Protein AF-A0A522RWM7-F1 (afdb_monomer)

Radius of gyration: 31.16 Å; Cα contacts (8 Å, |Δi|>4): 277; chains: 1; bounding box: 73×44×91 Å

Nearest PDB structures (foldseek):
  3pve-assembly1_A  TM=2.299E-01  e=6.867E-01  Mus musculus
  1pz8-assembly3_C  TM=2.366E-01  e=6.122E-01  Gallus gallus
  1pz9-assembly1_A  TM=2.728E-01  e=2.573E+00  Gallus gallus
  1pz9-assembly2_B  TM=2.497E-01  e=2.045E+00  Gallus gallus
  1pz8-assembly1_A  TM=2.444E-01  e=3.430E+00  Gallus gallus

Structure (mmCIF, N/CA/C/O backbone):
data_AF-A0A522RWM7-F1
#
_entry.id   AF-A0A522RWM7-F1
#
loop_
_atom_site.group_PDB
_atom_site.id
_atom_site.type_symbol
_atom_site.label_atom_id
_atom_site.label_alt_id
_atom_site.label_comp_id
_atom_site.label_asym_id
_atom_site.label_entity_id
_atom_site.label_seq_id
_atom_site.pdbx_PDB_ins_code
_atom_site.Cartn_x
_atom_site.Cartn_y
_atom_site.Cartn_z
_atom_site.occupancy
_atom_site.B_iso_or_equiv
_atom_site.auth_seq_id
_atom_site.auth_comp_id
_atom_site.auth_asym_id
_atom_site.auth_atom_id
_atom_site.pdbx_PDB_model_num
ATOM 1 N N . MET A 1 1 ? 28.323 9.054 -64.329 1.00 48.78 1 MET A N 1
ATOM 2 C CA . MET A 1 1 ? 27.194 8.788 -63.415 1.00 48.78 1 MET A CA 1
ATOM 3 C C . MET A 1 1 ? 27.716 8.956 -62.001 1.00 48.78 1 MET A C 1
ATOM 5 O O . MET A 1 1 ? 28.425 8.095 -61.506 1.00 48.78 1 MET A O 1
ATOM 9 N N . THR A 1 2 ? 27.509 10.134 -61.427 1.00 49.62 2 THR A N 1
ATOM 10 C CA . THR A 1 2 ? 27.986 10.527 -60.099 1.00 49.62 2 THR A CA 1
ATOM 11 C C . THR A 1 2 ? 27.001 10.018 -59.053 1.00 49.62 2 THR A C 1
ATOM 13 O O . THR A 1 2 ? 25.863 10.472 -58.992 1.00 49.62 2 THR A O 1
ATOM 16 N N . SER A 1 3 ? 27.438 9.035 -58.268 1.00 55.81 3 SER A N 1
ATOM 17 C CA . SER A 1 3 ? 26.722 8.548 -57.092 1.00 55.81 3 SER A CA 1
ATOM 18 C C . SER A 1 3 ? 26.627 9.684 -56.069 1.00 55.81 3 SER A C 1
ATOM 20 O O . SER A 1 3 ? 27.631 10.058 -55.462 1.00 55.81 3 SER A O 1
ATOM 22 N N . LEU A 1 4 ? 25.438 10.276 -55.910 1.00 54.09 4 LEU A N 1
ATOM 23 C CA . LEU A 1 4 ? 25.113 11.086 -54.738 1.00 54.09 4 LEU A CA 1
ATOM 24 C C . LEU A 1 4 ? 24.949 10.125 -53.556 1.00 54.09 4 LEU A C 1
ATOM 26 O O . LEU A 1 4 ? 23.844 9.691 -53.238 1.00 54.09 4 LEU A O 1
ATOM 30 N N . ALA A 1 5 ? 26.059 9.775 -52.912 1.00 5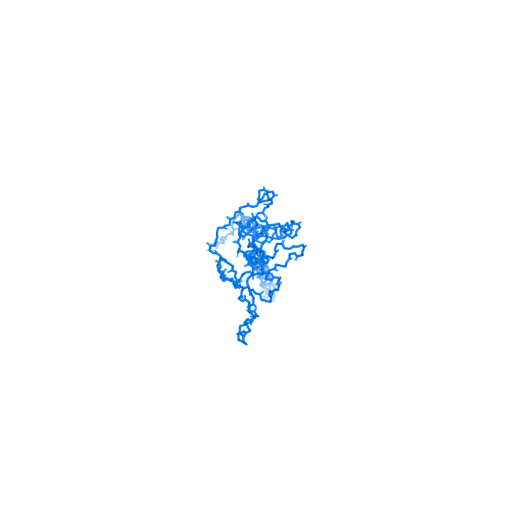5.06 5 ALA A N 1
ATOM 31 C CA . ALA A 1 5 ? 26.011 9.193 -51.584 1.00 55.06 5 ALA A CA 1
ATOM 32 C C . ALA A 1 5 ? 25.461 10.268 -50.634 1.00 55.06 5 ALA A C 1
ATOM 34 O O . ALA A 1 5 ? 26.144 11.236 -50.301 1.00 55.06 5 ALA A O 1
ATOM 35 N N . THR A 1 6 ? 24.190 10.142 -50.254 1.00 58.97 6 THR A N 1
ATOM 36 C CA . THR A 1 6 ? 23.554 10.938 -49.202 1.00 58.97 6 THR A CA 1
ATOM 37 C C . THR A 1 6 ? 24.298 10.703 -47.893 1.00 58.97 6 THR A C 1
ATOM 39 O O . THR A 1 6 ? 24.064 9.710 -47.208 1.00 58.97 6 THR A O 1
ATOM 42 N N . GLN A 1 7 ? 25.226 11.602 -47.572 1.00 61.47 7 GLN A N 1
ATOM 43 C CA . GLN A 1 7 ? 25.943 11.608 -46.305 1.00 61.47 7 GLN A CA 1
ATOM 44 C C . GLN A 1 7 ? 24.920 11.843 -45.178 1.00 61.47 7 GLN A C 1
ATOM 46 O O . GLN A 1 7 ? 24.224 12.863 -45.204 1.00 61.47 7 GLN A O 1
ATOM 51 N N . PRO A 1 8 ? 24.754 10.902 -44.232 1.00 61.94 8 PRO A N 1
ATOM 52 C CA . PRO A 1 8 ? 23.788 11.051 -43.154 1.00 61.94 8 PRO A CA 1
ATOM 53 C C . PRO A 1 8 ? 24.146 12.277 -42.307 1.00 61.94 8 PRO A C 1
ATOM 55 O O . PRO A 1 8 ? 25.294 12.468 -41.917 1.00 61.94 8 PRO A O 1
ATOM 58 N N . ASP A 1 9 ? 23.156 13.130 -42.056 1.00 77.12 9 ASP A N 1
ATOM 59 C CA . ASP A 1 9 ? 23.341 14.400 -41.358 1.00 77.12 9 ASP A CA 1
ATOM 60 C C . ASP A 1 9 ? 23.708 14.155 -39.879 1.00 77.12 9 ASP A C 1
ATOM 62 O O . ASP A 1 9 ? 22.863 13.798 -39.051 1.00 77.12 9 ASP A O 1
ATOM 66 N N . ASP A 1 10 ? 24.980 14.375 -39.529 1.00 78.81 10 ASP A N 1
ATOM 67 C CA . ASP A 1 10 ? 25.544 14.271 -38.170 1.00 78.81 10 ASP A CA 1
ATOM 68 C C . ASP A 1 10 ? 24.776 15.091 -37.121 1.00 78.81 10 ASP A C 1
ATOM 70 O O . ASP A 1 10 ? 24.918 14.910 -35.901 1.00 78.81 10 ASP A O 1
ATOM 74 N N . ARG A 1 11 ? 23.968 16.056 -37.567 1.00 82.94 11 ARG A N 1
ATOM 75 C CA . ARG A 1 11 ? 23.069 16.810 -36.701 1.00 82.94 11 ARG A CA 1
ATOM 76 C C . ARG A 1 11 ? 21.961 15.918 -36.148 1.00 82.94 11 ARG A C 1
ATOM 78 O O . ARG A 1 11 ? 21.735 15.948 -34.939 1.00 82.94 11 ARG A O 1
ATOM 85 N N . ILE A 1 12 ? 21.328 15.101 -36.989 1.00 81.44 12 ILE A N 1
ATOM 86 C CA . ILE A 1 12 ? 20.215 14.216 -36.611 1.00 81.44 12 ILE A CA 1
ATOM 87 C C . ILE A 1 12 ? 20.696 13.202 -35.572 1.00 81.44 12 ILE A C 1
ATOM 89 O O . ILE A 1 12 ? 20.090 13.069 -34.511 1.00 81.44 12 ILE A O 1
ATOM 93 N N . TRP A 1 13 ? 21.851 12.576 -35.804 1.00 77.81 13 TRP A N 1
ATOM 94 C CA . TRP A 1 13 ? 22.415 11.584 -34.885 1.00 77.81 13 TRP A CA 1
ATOM 95 C C . TRP A 1 13 ? 22.696 12.143 -33.480 1.00 77.81 13 TRP A C 1
ATOM 97 O O . TRP A 1 13 ? 22.378 11.511 -32.467 1.00 77.81 13 TRP A O 1
ATOM 107 N N . ARG A 1 14 ? 23.235 13.368 -33.389 1.00 85.69 14 ARG A N 1
ATOM 108 C CA . ARG A 1 14 ? 23.498 14.030 -32.098 1.00 85.69 14 ARG A CA 1
ATOM 109 C C . ARG A 1 14 ? 22.218 14.339 -31.322 1.00 85.69 14 ARG A C 1
ATOM 111 O O . ARG A 1 14 ? 22.210 14.184 -30.099 1.00 85.69 14 ARG A O 1
ATOM 118 N N . TRP A 1 15 ? 21.153 14.759 -32.002 1.00 83.12 15 TRP A N 1
ATOM 119 C CA . TRP A 1 15 ? 19.855 15.016 -31.370 1.00 83.12 15 TRP A CA 1
ATOM 120 C C . TRP A 1 15 ? 19.207 13.734 -30.859 1.00 83.12 15 TRP A C 1
ATOM 122 O O . TRP A 1 15 ? 18.806 13.683 -29.696 1.00 83.12 15 TRP A O 1
ATOM 132 N N . THR A 1 16 ? 19.186 12.682 -31.679 1.00 81.94 16 THR A N 1
ATOM 133 C CA . THR A 1 16 ? 18.625 11.381 -31.297 1.00 81.94 16 THR A CA 1
ATOM 134 C C . THR A 1 16 ? 19.336 10.808 -30.075 1.00 81.94 16 THR A C 1
ATOM 136 O O . THR A 1 16 ? 18.681 10.362 -29.135 1.00 81.94 16 THR A O 1
ATOM 139 N N . ARG A 1 17 ? 20.673 10.906 -30.018 1.00 83.69 17 ARG A N 1
ATOM 140 C CA . ARG A 1 17 ? 21.451 10.452 -28.857 1.00 83.69 17 ARG A CA 1
ATOM 141 C C . ARG A 1 17 ? 21.081 11.206 -27.579 1.00 83.69 17 ARG A C 1
ATOM 143 O O . ARG A 1 17 ? 20.872 10.579 -26.549 1.00 83.69 17 ARG A O 1
ATOM 150 N N . ARG A 1 18 ? 20.971 12.538 -27.643 1.00 88.12 18 ARG A N 1
ATOM 151 C CA . ARG A 1 18 ? 20.600 13.369 -26.482 1.00 88.12 18 ARG A CA 1
ATOM 152 C C . ARG A 1 18 ? 19.189 13.061 -25.986 1.00 88.12 18 ARG A C 1
ATOM 154 O O . ARG A 1 18 ? 18.997 12.944 -24.780 1.00 88.12 18 ARG A O 1
ATOM 161 N N . LEU A 1 19 ? 18.231 12.908 -26.901 1.00 88.12 19 LEU A N 1
ATOM 162 C CA . LEU A 1 19 ? 16.851 12.553 -26.565 1.00 88.12 19 LEU A CA 1
ATOM 163 C C . LEU A 1 19 ? 16.774 11.177 -25.905 1.00 88.12 19 LEU A C 1
ATOM 165 O O . LEU A 1 19 ? 16.160 11.052 -24.851 1.00 88.12 19 LEU A O 1
ATOM 169 N N . LEU A 1 20 ? 17.448 10.171 -26.469 1.00 83.75 20 LEU A N 1
ATOM 170 C CA . LEU A 1 20 ? 17.502 8.831 -25.881 1.00 83.75 20 LEU A CA 1
ATOM 171 C C . LEU A 1 20 ? 18.118 8.854 -24.482 1.00 83.75 20 LEU A C 1
ATOM 173 O O . LEU A 1 20 ? 17.531 8.301 -23.561 1.00 83.75 20 LEU A O 1
ATOM 177 N N . THR A 1 21 ? 19.247 9.542 -24.282 1.00 86.31 21 THR A N 1
ATOM 178 C CA . THR A 1 21 ? 19.844 9.671 -22.945 1.00 86.31 21 THR A CA 1
ATOM 179 C C . THR A 1 21 ? 18.892 10.356 -21.965 1.00 86.31 21 THR A C 1
ATOM 181 O O . THR A 1 21 ? 18.732 9.874 -20.848 1.00 86.31 21 THR A O 1
ATOM 184 N N . ALA A 1 22 ? 18.236 11.447 -22.370 1.00 89.75 22 ALA A N 1
ATOM 185 C CA . ALA A 1 22 ? 17.290 12.156 -21.512 1.00 89.75 22 ALA A CA 1
ATOM 186 C C . ALA A 1 22 ? 16.094 11.273 -21.122 1.00 89.75 22 ALA A C 1
ATOM 188 O O . ALA A 1 22 ? 15.718 11.240 -19.952 1.00 89.75 22 ALA A O 1
ATOM 189 N N . LEU A 1 23 ? 15.538 10.514 -22.072 1.00 87.25 23 LEU A N 1
ATOM 190 C CA . LEU A 1 23 ? 14.446 9.573 -21.820 1.00 87.25 23 LEU A CA 1
ATOM 191 C C . LEU A 1 23 ? 14.878 8.425 -20.905 1.00 87.25 23 LEU A C 1
ATOM 193 O O . LEU A 1 23 ? 14.144 8.089 -19.981 1.00 87.25 23 LEU A O 1
ATOM 197 N N . SER A 1 24 ? 16.075 7.869 -21.101 1.00 85.38 24 SER A N 1
ATOM 198 C CA . SER A 1 24 ? 16.614 6.827 -20.223 1.00 85.38 24 SER A CA 1
ATOM 199 C C . SER A 1 24 ? 16.820 7.337 -18.798 1.00 85.38 24 SER A C 1
ATOM 201 O O . SER A 1 24 ? 16.437 6.665 -17.845 1.00 85.38 24 SER A O 1
ATOM 203 N N . VAL A 1 25 ? 17.376 8.542 -18.631 1.00 90.19 25 VAL A N 1
ATOM 204 C CA . VAL A 1 25 ? 17.531 9.168 -17.308 1.00 90.19 25 VAL A CA 1
ATOM 205 C C . VAL A 1 25 ? 16.167 9.392 -16.661 1.00 90.19 25 VAL A C 1
ATOM 207 O O . VAL A 1 25 ? 15.985 9.059 -15.493 1.00 90.19 25 VAL A O 1
ATOM 210 N N . LEU A 1 26 ? 15.188 9.893 -17.417 1.00 91.25 26 LEU A N 1
ATOM 211 C CA . LEU A 1 26 ? 13.830 10.088 -16.919 1.00 91.25 26 LEU A CA 1
ATOM 212 C C . LEU A 1 26 ? 13.180 8.761 -16.499 1.00 91.25 26 LEU A C 1
ATOM 214 O O . LEU A 1 26 ? 12.566 8.698 -15.437 1.00 91.25 26 LEU A O 1
ATOM 218 N N . ALA A 1 27 ? 13.353 7.698 -17.287 1.00 88.12 27 ALA A N 1
ATOM 219 C CA . ALA A 1 27 ? 12.850 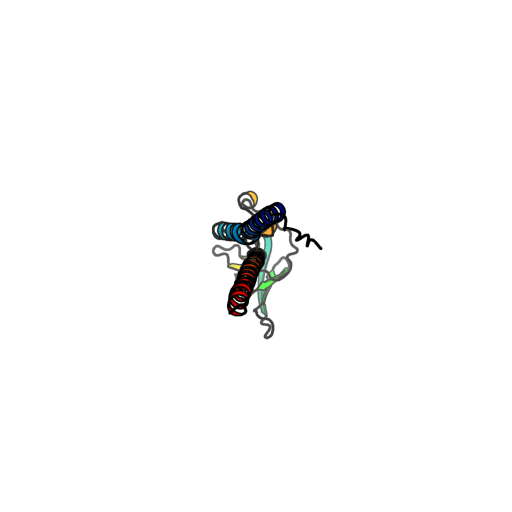6.364 -16.974 1.00 88.12 27 ALA A CA 1
ATOM 220 C C . ALA A 1 27 ? 13.481 5.799 -15.693 1.00 88.12 27 ALA A C 1
ATOM 222 O O . ALA A 1 27 ? 12.772 5.241 -14.862 1.00 88.12 27 ALA A O 1
ATOM 223 N N . VAL A 1 28 ? 14.786 5.998 -15.485 1.00 91.19 28 VAL A N 1
ATOM 224 C CA . VAL A 1 28 ? 15.460 5.607 -14.236 1.00 91.19 28 VAL A CA 1
ATOM 225 C C . VAL A 1 28 ? 14.930 6.419 -13.052 1.00 91.19 28 VAL A C 1
ATOM 227 O O . VAL A 1 28 ? 14.624 5.856 -12.002 1.00 91.19 28 VAL A O 1
ATOM 230 N N . LEU A 1 29 ? 14.784 7.736 -13.205 1.00 93.94 29 LEU A N 1
ATOM 231 C CA . LEU A 1 29 ? 14.321 8.599 -12.119 1.00 93.94 29 LEU A CA 1
ATOM 232 C C . LEU A 1 29 ? 12.879 8.286 -11.711 1.00 93.94 29 LEU A C 1
ATOM 234 O O . LEU A 1 29 ? 12.609 8.102 -10.527 1.00 93.94 29 LEU A O 1
ATOM 238 N N . LEU A 1 30 ? 11.963 8.200 -12.675 1.00 92.38 30 LEU A N 1
ATOM 239 C CA . LEU A 1 30 ? 10.541 7.991 -12.404 1.00 92.38 30 LEU A CA 1
ATOM 240 C C . LEU A 1 30 ? 10.188 6.522 -12.155 1.00 92.38 30 LEU A C 1
ATOM 242 O O . LEU A 1 30 ? 9.302 6.241 -11.355 1.00 92.38 30 LEU A O 1
ATOM 246 N N . GLY A 1 31 ? 10.870 5.592 -12.824 1.00 90.06 31 GLY A N 1
ATOM 247 C CA . GLY A 1 31 ? 10.574 4.162 -12.756 1.00 90.06 31 GLY A CA 1
ATOM 248 C C . GLY A 1 31 ? 11.311 3.413 -11.647 1.00 90.06 31 GLY A C 1
ATOM 249 O O . GLY A 1 31 ? 10.827 2.380 -11.202 1.00 90.06 31 GLY A O 1
ATOM 250 N N . LEU A 1 32 ? 12.460 3.911 -11.181 1.00 92.00 32 LEU A N 1
ATOM 251 C CA . LEU A 1 32 ? 13.255 3.243 -10.142 1.00 92.00 32 LEU A CA 1
ATOM 252 C C . LEU A 1 32 ? 13.490 4.148 -8.936 1.00 92.00 32 LEU A C 1
ATOM 254 O O . LEU A 1 32 ? 13.091 3.806 -7.825 1.00 92.00 32 LEU A O 1
ATOM 258 N N . ALA A 1 33 ? 14.120 5.308 -9.139 1.00 93.44 33 ALA A N 1
ATOM 259 C CA . ALA A 1 33 ? 14.586 6.134 -8.027 1.00 93.44 33 ALA A CA 1
ATOM 260 C C . ALA A 1 33 ? 13.426 6.685 -7.182 1.00 93.44 33 ALA A C 1
ATOM 262 O O . ALA A 1 33 ? 13.464 6.595 -5.957 1.00 93.44 33 ALA A O 1
ATOM 263 N N . ALA A 1 34 ? 12.380 7.211 -7.824 1.00 94.00 34 ALA A N 1
ATOM 264 C CA . ALA A 1 34 ? 11.202 7.741 -7.146 1.00 94.00 34 ALA A CA 1
ATOM 265 C C . ALA A 1 34 ? 10.432 6.671 -6.341 1.00 94.00 34 ALA A C 1
ATOM 267 O O . ALA A 1 34 ? 10.279 6.866 -5.133 1.00 94.00 34 ALA A O 1
ATOM 268 N N . PRO A 1 35 ? 9.982 5.533 -6.917 1.00 93.12 35 PRO A N 1
ATOM 269 C CA . PRO A 1 35 ? 9.274 4.516 -6.138 1.00 93.12 35 PRO A CA 1
ATOM 270 C C . PRO A 1 35 ? 10.151 3.913 -5.033 1.00 93.12 35 PRO A C 1
ATOM 272 O O . PRO A 1 35 ? 9.662 3.719 -3.921 1.00 93.12 35 PRO A O 1
ATOM 275 N N . ALA A 1 36 ? 11.454 3.712 -5.272 1.00 93.44 36 ALA A N 1
ATOM 276 C CA . ALA A 1 36 ? 12.382 3.254 -4.237 1.00 93.44 36 ALA A CA 1
ATOM 277 C C . ALA A 1 36 ? 12.508 4.260 -3.080 1.00 93.44 36 ALA A C 1
ATOM 279 O O . ALA A 1 36 ? 12.452 3.871 -1.913 1.00 93.44 36 ALA A O 1
ATOM 280 N N . ALA A 1 37 ? 12.621 5.559 -3.376 1.00 95.88 37 ALA A N 1
ATOM 281 C CA . ALA A 1 37 ? 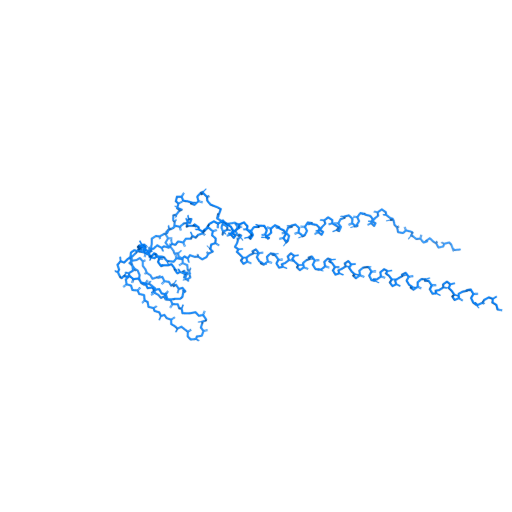12.661 6.600 -2.352 1.00 95.88 37 ALA A CA 1
ATOM 282 C C . ALA A 1 37 ? 11.369 6.630 -1.519 1.00 95.88 37 ALA A C 1
ATOM 284 O O . ALA A 1 37 ? 11.433 6.743 -0.294 1.00 95.88 37 ALA A O 1
ATOM 285 N N . ILE A 1 38 ? 10.202 6.462 -2.155 1.00 94.69 38 ILE A N 1
ATOM 286 C CA . ILE A 1 38 ? 8.911 6.389 -1.454 1.00 94.69 38 ILE A CA 1
ATOM 287 C C . ILE A 1 38 ? 8.830 5.127 -0.587 1.00 94.69 38 ILE A C 1
ATOM 289 O O . ILE A 1 38 ? 8.376 5.213 0.553 1.00 94.69 38 ILE A O 1
ATOM 293 N N . LEU A 1 39 ? 9.309 3.972 -1.065 1.00 94.31 39 LEU A N 1
ATOM 294 C CA . LEU A 1 39 ? 9.379 2.737 -0.274 1.00 94.31 39 LEU A CA 1
ATOM 295 C C . LEU A 1 39 ? 10.263 2.904 0.966 1.00 94.31 39 LEU A C 1
ATOM 297 O O . LEU A 1 39 ? 9.844 2.544 2.066 1.00 94.31 39 LEU A O 1
ATOM 301 N N . ILE A 1 40 ? 11.447 3.505 0.815 1.00 95.19 40 ILE A N 1
ATOM 302 C CA . ILE A 1 40 ? 12.363 3.795 1.929 1.00 95.19 40 ILE A CA 1
ATOM 303 C C . ILE A 1 40 ? 11.713 4.768 2.916 1.00 95.19 40 ILE A C 1
ATOM 305 O O . ILE A 1 40 ? 11.741 4.548 4.130 1.00 95.19 40 ILE A O 1
ATOM 309 N N . TRP A 1 41 ? 11.090 5.836 2.423 1.00 95.44 41 TRP A N 1
ATOM 310 C CA . TRP A 1 41 ? 10.397 6.799 3.273 1.00 95.44 41 TRP A CA 1
ATOM 311 C C . TRP A 1 41 ? 9.228 6.156 4.032 1.00 95.44 41 TRP A C 1
ATOM 313 O O . TRP A 1 41 ? 9.097 6.324 5.250 1.00 95.44 41 TRP A O 1
ATOM 323 N N . ARG A 1 42 ? 8.421 5.336 3.350 1.00 94.06 42 ARG A N 1
ATOM 324 C CA . ARG A 1 42 ? 7.333 4.555 3.948 1.00 94.06 42 ARG A CA 1
ATOM 325 C C . ARG A 1 42 ? 7.853 3.563 4.981 1.00 94.06 42 ARG A C 1
ATOM 327 O O . ARG A 1 42 ? 7.210 3.394 6.015 1.00 94.06 42 ARG A O 1
ATOM 334 N N . ALA A 1 43 ? 8.987 2.909 4.740 1.00 92.94 43 ALA A N 1
ATOM 335 C CA . ALA A 1 43 ? 9.592 1.983 5.694 1.00 92.94 43 ALA A CA 1
ATOM 336 C C . ALA A 1 43 ? 9.961 2.700 7.003 1.00 92.94 43 ALA A C 1
ATOM 338 O O . ALA A 1 43 ? 9.594 2.221 8.075 1.00 92.94 43 ALA A O 1
ATOM 339 N N . ASN A 1 44 ? 10.565 3.888 6.903 1.00 94.25 44 ASN A N 1
ATOM 340 C CA . ASN A 1 44 ? 11.029 4.676 8.051 1.00 94.25 44 ASN A CA 1
ATOM 341 C C . ASN A 1 44 ? 9.934 5.483 8.770 1.00 94.25 44 ASN A C 1
ATOM 343 O O . ASN A 1 44 ? 10.109 5.872 9.921 1.00 94.25 44 ASN A O 1
ATOM 347 N N . THR A 1 45 ? 8.797 5.748 8.126 1.00 93.19 45 THR A N 1
ATOM 348 C CA . THR A 1 45 ? 7.676 6.450 8.775 1.00 93.19 45 THR A CA 1
ATOM 349 C C . THR A 1 45 ? 7.056 5.550 9.855 1.00 93.19 45 THR A C 1
ATOM 351 O O . THR A 1 45 ? 6.900 4.362 9.606 1.00 93.19 45 THR A O 1
ATOM 354 N N . PRO A 1 46 ? 6.654 6.021 11.043 1.00 93.06 46 PRO A N 1
ATOM 355 C CA . PRO A 1 46 ? 5.954 5.169 12.007 1.00 93.06 46 PRO A CA 1
ATOM 356 C C . PRO A 1 46 ? 4.574 4.729 11.489 1.00 93.06 46 PRO A C 1
ATOM 358 O O . PRO A 1 46 ? 3.920 5.428 10.710 1.00 93.06 46 PRO A O 1
ATOM 361 N N . THR A 1 47 ? 4.123 3.548 11.914 1.00 92.75 47 THR A N 1
ATOM 362 C CA . THR A 1 47 ? 2.755 3.084 11.639 1.00 92.75 47 THR A CA 1
ATOM 363 C C . THR A 1 47 ? 1.810 3.729 12.643 1.00 92.75 47 THR A C 1
ATOM 365 O O . THR A 1 47 ? 1.959 3.515 13.841 1.00 92.75 47 THR A O 1
ATOM 368 N N . VAL A 1 48 ? 0.832 4.491 12.158 1.00 93.94 48 VAL A N 1
ATOM 369 C CA . VAL A 1 48 ? -0.102 5.258 12.994 1.00 93.94 48 VAL A CA 1
ATOM 370 C C . VAL A 1 48 ? -1.529 5.031 12.510 1.00 93.94 48 VAL A C 1
ATOM 372 O O . VAL A 1 48 ? -1.767 4.922 11.304 1.00 93.94 48 VAL A O 1
ATOM 375 N N . VAL A 1 49 ? -2.472 4.935 13.449 1.00 94.44 49 VAL A N 1
ATOM 376 C CA . VAL A 1 49 ? -3.910 4.860 13.162 1.00 94.44 49 VAL A CA 1
ATOM 377 C C . VAL A 1 49 ? -4.384 6.234 12.713 1.00 94.44 49 VAL A C 1
ATOM 379 O O . VAL A 1 49 ? -4.261 7.202 13.457 1.00 94.44 49 VAL A O 1
ATOM 382 N N . VAL A 1 50 ? -4.907 6.319 11.492 1.00 95.00 50 VAL A N 1
ATOM 383 C CA . VAL A 1 50 ? -5.372 7.573 10.875 1.00 95.00 50 VAL A CA 1
ATOM 384 C C . VAL A 1 50 ? -6.890 7.677 10.857 1.00 95.00 50 VAL A C 1
ATOM 386 O O . VAL A 1 50 ? -7.425 8.778 10.878 1.00 95.00 50 VAL A O 1
ATOM 389 N N . GLU A 1 51 ? -7.596 6.550 10.866 1.00 94.62 51 GLU A N 1
ATOM 390 C CA . GLU A 1 51 ? -9.051 6.513 10.986 1.00 94.62 51 GLU A CA 1
ATOM 391 C C . GLU A 1 51 ? -9.459 5.383 11.922 1.00 94.62 51 GLU A C 1
ATOM 393 O O . GLU A 1 51 ? -8.830 4.321 11.932 1.00 94.62 51 GLU A O 1
ATOM 398 N N . GLN A 1 52 ? -10.528 5.610 12.680 1.00 95.06 52 GLN A N 1
ATOM 399 C CA . GLN A 1 52 ? -11.080 4.638 13.610 1.00 95.06 52 GLN A CA 1
ATOM 400 C C . GLN A 1 52 ? -12.615 4.663 13.589 1.00 95.06 52 GLN A C 1
ATOM 402 O O . GLN A 1 52 ? -13.239 5.723 13.501 1.00 95.06 52 GLN A O 1
ATOM 407 N N . GLY A 1 53 ? -13.228 3.488 13.681 1.00 94.81 53 GLY A N 1
ATOM 408 C CA . GLY A 1 53 ? -14.663 3.277 13.846 1.00 94.81 53 GLY A CA 1
ATOM 409 C C . GLY A 1 53 ? -14.939 2.351 15.030 1.00 94.81 53 GLY A C 1
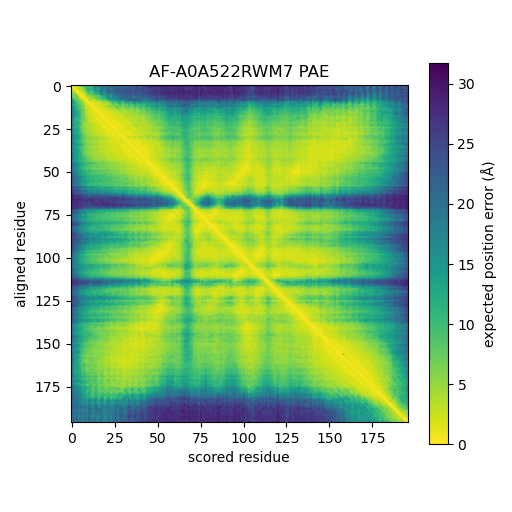ATOM 410 O O . GLY A 1 53 ? -14.088 1.549 15.410 1.00 94.81 53 GLY A O 1
ATOM 411 N N . SER A 1 54 ? -16.126 2.454 15.627 1.00 94.75 54 SER A N 1
ATOM 412 C CA . SER A 1 54 ? -16.558 1.529 16.683 1.00 94.75 54 SER A CA 1
ATOM 413 C C . SER A 1 54 ? -17.236 0.309 16.068 1.00 94.75 54 SER A C 1
ATOM 415 O O . SER A 1 54 ? -18.179 0.464 15.293 1.00 94.75 54 SER A O 1
ATOM 417 N N . ALA A 1 55 ? -16.782 -0.888 16.439 1.00 93.50 55 ALA A N 1
ATOM 418 C CA . ALA A 1 55 ? -17.390 -2.167 16.069 1.00 93.50 55 ALA A CA 1
ATOM 419 C C . ALA A 1 55 ? -18.331 -2.724 17.150 1.00 93.50 55 ALA A C 1
ATOM 421 O O . ALA A 1 55 ? -18.795 -3.860 17.036 1.00 93.50 55 ALA A O 1
ATOM 422 N N . GLY A 1 56 ? -18.637 -1.938 18.184 1.00 93.88 56 GLY A N 1
ATOM 423 C CA . GLY A 1 56 ? -19.421 -2.390 19.329 1.00 93.88 56 GLY A CA 1
ATOM 424 C C . GLY A 1 56 ? -18.583 -3.234 20.286 1.00 93.88 56 GLY A C 1
ATOM 425 O O . GLY A 1 56 ? -17.398 -2.983 20.473 1.00 93.88 56 GLY A O 1
ATOM 426 N N . THR A 1 57 ? -19.205 -4.223 20.913 1.00 94.75 57 THR A N 1
ATOM 427 C CA . THR A 1 57 ? -18.583 -5.110 21.906 1.00 94.75 57 THR A CA 1
ATOM 428 C C . THR A 1 57 ? -18.534 -6.535 21.387 1.00 94.75 57 THR A C 1
ATOM 430 O O . THR A 1 57 ? -19.482 -6.980 20.740 1.00 94.75 57 THR A O 1
ATOM 433 N N . LEU A 1 58 ? -17.466 -7.262 21.702 1.00 94.12 58 LEU A N 1
ATOM 434 C CA . LEU A 1 58 ? -17.312 -8.670 21.361 1.00 94.12 58 LEU A CA 1
ATOM 435 C C . LEU A 1 58 ? -18.381 -9.513 22.066 1.00 94.12 58 LEU A C 1
ATOM 437 O O . LEU A 1 58 ? -18.470 -9.505 23.290 1.00 94.12 58 LEU A O 1
ATOM 441 N N . LEU A 1 59 ? -19.175 -10.256 21.297 1.00 94.12 59 LEU A N 1
ATOM 442 C CA . LEU A 1 59 ? -20.146 -11.228 21.812 1.00 94.12 59 LEU A CA 1
ATOM 443 C C . LEU A 1 59 ? -19.662 -12.670 21.617 1.00 94.12 59 LEU A C 1
ATOM 445 O O . LEU A 1 59 ? -19.993 -13.540 22.415 1.00 94.12 59 LEU A O 1
ATOM 449 N N . GLY A 1 60 ? -18.854 -12.916 20.585 1.00 92.00 60 GLY A N 1
ATOM 450 C CA . GLY A 1 60 ? -18.240 -14.213 20.322 1.00 92.00 60 GLY A CA 1
ATOM 451 C C . GLY A 1 60 ? -17.376 -14.193 19.065 1.00 92.00 60 GLY A C 1
ATOM 452 O O . GLY A 1 60 ? -17.442 -13.254 18.273 1.00 92.00 60 GLY A O 1
ATOM 453 N N . ALA A 1 61 ? -16.566 -15.228 18.876 1.00 90.00 61 ALA A N 1
ATOM 454 C CA . ALA A 1 61 ? -15.756 -15.420 17.680 1.00 90.00 61 ALA A CA 1
ATOM 455 C C . ALA A 1 61 ? -15.775 -16.902 17.294 1.00 90.00 61 ALA A C 1
ATOM 457 O O . ALA A 1 61 ? -15.541 -17.754 18.149 1.00 90.00 61 ALA A O 1
ATOM 458 N N . ASP A 1 62 ? -16.067 -17.197 16.029 1.00 89.56 62 ASP A N 1
ATOM 459 C CA . ASP A 1 62 ? -16.149 -18.564 15.515 1.00 89.56 62 ASP A CA 1
ATOM 460 C C . ASP A 1 62 ? -15.226 -18.759 14.308 1.00 89.56 62 ASP A C 1
ATOM 462 O O . ASP A 1 62 ? -15.352 -18.087 13.274 1.00 89.56 62 ASP A O 1
ATOM 466 N N . VAL A 1 63 ? -14.269 -19.673 14.456 1.00 86.44 63 VAL A N 1
ATOM 467 C CA . VAL A 1 63 ? -13.227 -19.933 13.462 1.00 86.44 63 VAL A CA 1
ATOM 468 C C . VAL A 1 63 ? -13.774 -20.884 12.410 1.00 86.44 63 VAL A C 1
ATOM 470 O O . VAL A 1 63 ? -14.028 -22.056 12.668 1.00 86.44 63 VAL A O 1
ATOM 473 N N . HIS A 1 64 ? -13.886 -20.389 11.186 1.00 78.31 64 HIS A N 1
ATOM 474 C CA . HIS A 1 64 ? -14.267 -21.177 10.030 1.00 78.31 64 HIS A CA 1
ATOM 475 C C . HIS A 1 64 ? -13.019 -21.559 9.233 1.00 78.31 64 HIS A C 1
ATOM 477 O O . HIS A 1 64 ? -12.426 -20.764 8.498 1.00 78.31 64 HIS A O 1
ATOM 483 N N . THR A 1 65 ? -12.628 -22.821 9.349 1.00 68.44 65 THR A N 1
ATOM 484 C CA . THR A 1 65 ? -11.619 -23.453 8.500 1.00 68.44 65 THR A CA 1
ATOM 485 C C . THR A 1 65 ? -12.268 -23.909 7.196 1.00 68.44 65 THR A C 1
ATOM 487 O O . THR A 1 65 ? -12.998 -24.898 7.158 1.00 68.44 65 THR A O 1
ATOM 490 N N . ARG A 1 66 ? -11.997 -23.215 6.084 1.00 61.91 66 ARG A N 1
ATOM 491 C CA . ARG A 1 66 ? -12.298 -23.758 4.751 1.00 61.91 66 ARG A CA 1
ATOM 492 C C . ARG A 1 66 ? -11.069 -24.488 4.227 1.00 61.91 66 ARG A C 1
ATOM 494 O O . ARG A 1 66 ? -10.079 -23.858 3.889 1.00 61.91 66 ARG A O 1
ATOM 501 N N . PHE A 1 67 ? -11.170 -25.809 4.088 1.00 55.03 67 PHE A N 1
ATOM 502 C CA . PHE A 1 67 ? -10.093 -26.696 3.619 1.00 55.03 67 PHE A CA 1
ATOM 503 C C . PHE A 1 67 ? -9.531 -26.344 2.218 1.00 55.03 67 PHE A C 1
ATOM 505 O O . PHE A 1 67 ? -8.466 -26.822 1.847 1.00 55.03 67 PHE A O 1
ATOM 512 N N . TYR A 1 68 ? -10.216 -25.486 1.448 1.00 54.22 68 TYR A N 1
ATOM 513 C CA . TYR A 1 68 ? -9.881 -25.149 0.055 1.00 54.22 68 TYR A CA 1
ATOM 514 C C . TYR A 1 68 ? -9.555 -23.668 -0.198 1.00 54.22 68 TYR A C 1
ATOM 516 O O . TYR A 1 68 ? -9.243 -23.303 -1.328 1.00 54.22 68 TYR A O 1
ATOM 524 N N . VAL A 1 69 ? -9.625 -22.802 0.818 1.00 54.78 69 VAL A N 1
ATOM 525 C CA . VAL A 1 69 ? -9.239 -21.388 0.698 1.00 54.78 69 VAL A CA 1
ATOM 526 C C . VAL A 1 69 ? -8.069 -21.181 1.644 1.00 54.78 69 VAL A C 1
ATOM 528 O O . VAL A 1 69 ? -8.197 -21.439 2.836 1.00 54.78 69 VAL A O 1
ATOM 531 N N . ALA A 1 70 ? -6.912 -20.785 1.118 1.00 51.25 70 ALA A N 1
ATOM 532 C CA . ALA A 1 70 ? -5.715 -20.554 1.916 1.00 51.25 70 ALA A CA 1
ATOM 533 C C . ALA A 1 70 ? -5.967 -19.433 2.943 1.00 51.25 70 ALA A C 1
ATOM 535 O O . ALA A 1 70 ? -5.852 -18.252 2.630 1.00 51.25 70 ALA A O 1
ATOM 536 N N . GLY A 1 71 ? -6.352 -19.816 4.161 1.00 61.78 71 GLY A N 1
ATOM 537 C CA . GLY A 1 71 ? -6.540 -18.920 5.297 1.00 61.78 71 GLY A CA 1
ATOM 538 C C . GLY A 1 71 ? -7.743 -19.303 6.154 1.00 61.78 71 GLY A C 1
ATOM 539 O O . GLY A 1 71 ? -8.877 -19.338 5.680 1.00 61.78 71 GLY A O 1
ATOM 540 N N . ASN A 1 72 ? -7.501 -19.542 7.444 1.00 76.88 72 ASN A N 1
ATOM 541 C CA . ASN A 1 72 ? -8.575 -19.594 8.433 1.00 76.88 72 ASN A CA 1
ATOM 542 C C . ASN A 1 72 ? -9.245 -18.217 8.465 1.00 76.88 72 ASN A C 1
ATOM 544 O O . ASN A 1 72 ? -8.544 -17.209 8.526 1.00 76.88 72 ASN A O 1
ATOM 548 N N . VAL A 1 73 ? -10.572 -18.157 8.422 1.00 86.19 73 VAL A N 1
ATOM 549 C CA . VAL A 1 73 ? -11.329 -16.915 8.629 1.00 86.19 73 VAL A CA 1
ATOM 550 C C . VAL A 1 73 ? -12.133 -17.045 9.905 1.00 86.19 73 VAL A C 1
ATOM 552 O O . VAL A 1 73 ? -12.656 -18.114 10.200 1.00 86.19 73 VAL A O 1
ATOM 555 N N . THR A 1 74 ? -12.239 -15.963 10.665 1.00 89.81 74 THR A N 1
ATOM 556 C CA . THR A 1 74 ? -13.015 -15.949 11.908 1.00 89.81 74 THR A CA 1
ATOM 557 C C . THR A 1 74 ? -14.173 -14.980 11.770 1.00 89.81 74 THR A C 1
ATOM 559 O O . THR A 1 74 ? -13.973 -13.819 11.415 1.00 89.81 74 THR A O 1
ATOM 562 N N . ASN A 1 75 ? -15.378 -15.458 12.068 1.00 91.12 75 ASN A N 1
ATOM 563 C CA . ASN A 1 75 ? -16.561 -14.619 12.187 1.00 91.12 75 ASN A CA 1
ATOM 564 C C . ASN A 1 75 ? -16.641 -14.102 13.622 1.00 91.12 75 ASN A C 1
ATOM 566 O O . ASN A 1 75 ? -16.867 -14.865 14.558 1.00 91.12 75 ASN A O 1
ATOM 570 N N . ILE A 1 76 ? -16.448 -12.804 13.797 1.00 91.88 76 ILE A N 1
ATOM 571 C CA . ILE A 1 76 ? -16.581 -12.106 15.067 1.00 91.88 76 ILE A CA 1
ATOM 572 C C . ILE A 1 76 ? -18.008 -11.575 15.159 1.00 91.88 76 ILE A C 1
ATOM 574 O O . ILE A 1 76 ? -18.414 -10.711 14.383 1.00 91.88 76 ILE A O 1
ATOM 578 N N . THR A 1 77 ? -18.767 -12.074 16.126 1.00 93.50 77 THR A N 1
ATOM 579 C CA . THR A 1 77 ? -20.085 -11.535 16.459 1.00 93.50 77 THR A CA 1
ATOM 580 C C . THR A 1 77 ? -19.907 -10.385 17.438 1.00 93.50 77 THR 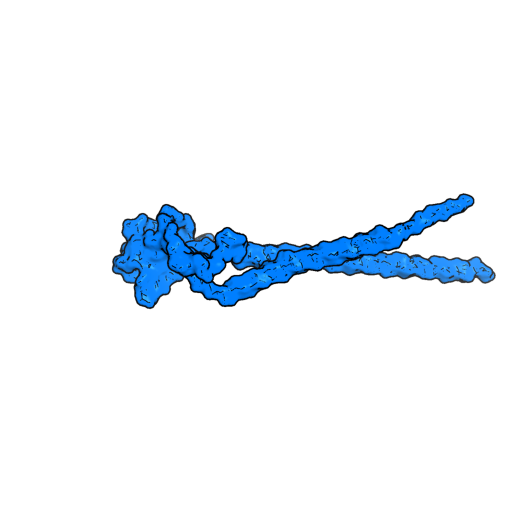A C 1
ATOM 582 O O . THR A 1 77 ? -19.282 -10.543 18.489 1.00 93.50 77 THR A O 1
ATOM 585 N N . THR A 1 78 ? -20.463 -9.227 17.105 1.00 93.88 78 THR A N 1
ATOM 586 C CA . THR A 1 78 ? -20.422 -8.018 17.924 1.00 93.88 78 THR A CA 1
ATOM 587 C C . THR A 1 78 ? -21.827 -7.478 18.166 1.00 93.88 78 THR A C 1
ATOM 589 O O . THR A 1 78 ? -22.783 -7.852 17.487 1.00 93.88 78 THR A O 1
ATOM 592 N N . SER A 1 79 ? -21.971 -6.558 19.119 1.00 94.44 79 SER A N 1
ATOM 593 C CA . SER A 1 79 ? -23.247 -5.862 19.344 1.00 94.44 79 SER A CA 1
ATOM 594 C C . SER A 1 79 ? -23.678 -4.956 18.184 1.00 94.44 79 SER A C 1
ATOM 596 O O . SER A 1 79 ? -24.845 -4.578 18.118 1.00 94.44 79 SER A O 1
ATOM 598 N N . ALA A 1 80 ? -22.770 -4.625 17.260 1.00 91.56 80 ALA A N 1
ATOM 599 C CA . ALA A 1 80 ? -23.061 -3.822 16.073 1.00 91.56 80 ALA A CA 1
ATOM 600 C C . ALA A 1 80 ? -23.276 -4.666 14.801 1.00 91.56 80 ALA A C 1
ATOM 602 O O . ALA A 1 80 ? -23.687 -4.122 13.777 1.00 91.56 80 ALA A O 1
ATOM 603 N N . GLY A 1 81 ? -22.993 -5.973 14.835 1.00 91.06 81 GLY A N 1
ATOM 604 C CA . GLY A 1 81 ? -23.137 -6.862 13.683 1.00 91.06 81 GLY A CA 1
ATOM 605 C C . GLY A 1 81 ? -22.120 -7.999 13.675 1.00 91.06 81 GLY A C 1
ATOM 606 O O . GLY A 1 81 ? -21.599 -8.403 14.707 1.00 91.06 81 GLY A O 1
ATOM 607 N N . THR A 1 82 ? -21.841 -8.550 12.496 1.00 91.62 82 THR A N 1
ATOM 608 C CA . THR A 1 82 ? -20.822 -9.595 12.316 1.00 91.62 82 THR A CA 1
ATOM 609 C C . THR A 1 82 ? -19.678 -9.060 11.472 1.00 91.62 82 THR A C 1
ATOM 611 O O . THR A 1 82 ? -19.903 -8.427 10.442 1.00 91.62 82 THR A O 1
ATOM 614 N N . LEU A 1 83 ? -18.450 -9.326 11.905 1.00 92.19 83 LEU A N 1
ATOM 615 C CA . LEU A 1 83 ? -17.225 -8.995 11.190 1.00 92.19 83 LEU A CA 1
ATOM 616 C C . LEU A 1 83 ? -16.506 -10.275 10.804 1.00 92.19 83 LEU A C 1
ATOM 618 O O . LEU A 1 83 ? -16.515 -11.241 11.557 1.00 92.19 83 LEU A O 1
ATOM 622 N N . VAL A 1 84 ? -15.856 -10.274 9.649 1.00 91.06 84 VAL A N 1
ATOM 623 C CA . VAL A 1 84 ? -15.019 -11.393 9.216 1.00 91.06 84 VAL A CA 1
ATOM 624 C C . VAL A 1 84 ? -13.576 -10.928 9.266 1.00 91.06 84 VAL A C 1
ATOM 626 O O . VAL A 1 84 ? -13.264 -9.840 8.790 1.00 91.06 84 VAL A O 1
ATOM 629 N N . VAL A 1 85 ? -12.688 -11.722 9.850 1.00 90.56 85 VAL A N 1
ATOM 630 C CA . VAL A 1 85 ? -11.257 -11.403 9.934 1.00 90.56 85 VAL A CA 1
ATOM 631 C C . VAL A 1 85 ? -10.402 -12.549 9.411 1.00 90.56 85 VAL A C 1
ATOM 633 O O . VAL A 1 85 ? -10.827 -13.706 9.405 1.00 90.56 85 VAL A O 1
ATOM 636 N N . ALA A 1 86 ? -9.194 -12.220 8.961 1.00 87.25 86 ALA A N 1
ATOM 637 C CA . ALA A 1 86 ? -8.214 -13.185 8.481 1.00 87.25 86 ALA A CA 1
ATOM 638 C C . ALA A 1 86 ? -7.424 -13.763 9.659 1.00 87.25 86 ALA A C 1
ATOM 640 O O . ALA A 1 86 ? -6.763 -13.029 10.384 1.00 87.25 86 ALA A O 1
ATOM 641 N N . GLY A 1 87 ? -7.430 -15.080 9.814 1.00 85.25 87 GLY A N 1
ATOM 642 C CA . GLY A 1 87 ? -6.783 -15.781 10.919 1.00 85.25 87 GLY A CA 1
ATOM 643 C C . GLY A 1 87 ? -7.689 -15.932 12.137 1.00 85.25 87 GLY A C 1
ATOM 644 O O . GLY A 1 87 ? -8.907 -15.782 12.046 1.00 85.25 87 GLY A O 1
ATOM 645 N N . ALA A 1 88 ? -7.086 -16.279 13.273 1.00 85.06 88 ALA A N 1
ATOM 646 C CA . ALA A 1 88 ? -7.780 -16.421 14.549 1.00 85.06 88 ALA A CA 1
ATOM 647 C C . ALA A 1 88 ? -7.928 -15.063 15.250 1.00 85.06 88 ALA A C 1
ATOM 649 O O . ALA A 1 88 ? -7.033 -14.221 15.179 1.00 85.06 88 ALA A O 1
ATOM 650 N N . PHE A 1 89 ? -9.035 -14.880 15.966 1.00 87.12 89 PHE A N 1
ATOM 651 C CA . PHE A 1 89 ? -9.266 -13.720 16.821 1.00 87.12 89 PHE A CA 1
ATOM 652 C C . PHE A 1 89 ? -9.750 -14.177 18.192 1.00 87.12 89 PHE A C 1
ATOM 654 O O . PHE A 1 89 ? -10.657 -15.001 18.290 1.00 87.12 89 PHE A O 1
ATOM 661 N N . THR A 1 90 ? -9.145 -13.639 19.246 1.00 83.31 90 THR A N 1
ATOM 662 C CA . THR A 1 90 ? -9.446 -14.004 20.632 1.00 83.31 90 THR A CA 1
ATOM 663 C C . THR A 1 90 ? -9.469 -12.759 21.498 1.00 83.31 90 THR A C 1
ATOM 665 O O . THR A 1 90 ? -8.526 -11.973 21.469 1.00 83.31 90 THR A O 1
ATOM 668 N N . GLY A 1 91 ? -10.507 -12.620 22.313 1.00 85.25 91 GLY A N 1
ATOM 669 C CA . GLY A 1 91 ? -10.624 -11.558 23.303 1.00 85.25 91 GLY A CA 1
ATOM 670 C C . GLY A 1 91 ? -11.715 -11.888 24.324 1.00 85.25 91 GLY A C 1
ATOM 671 O O . GLY A 1 91 ? -12.525 -12.788 24.075 1.00 85.25 91 GLY A O 1
ATOM 672 N N . PRO A 1 92 ? -11.747 -11.201 25.474 1.00 88.00 92 PRO A N 1
ATOM 673 C CA . PRO A 1 92 ? -12.813 -11.364 26.454 1.00 88.00 92 PRO A CA 1
ATOM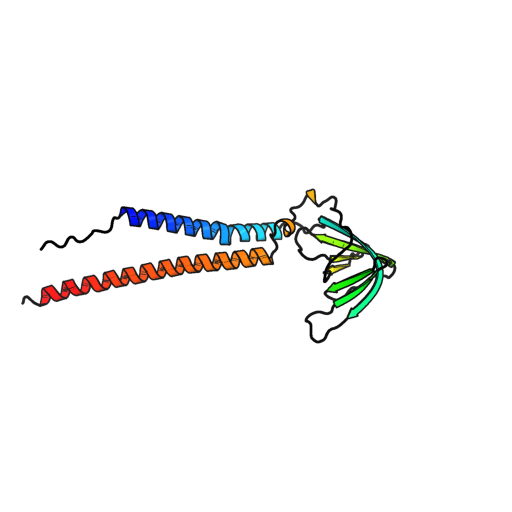 674 C C . PRO A 1 92 ? -14.174 -10.935 25.886 1.00 88.00 92 PRO A C 1
ATOM 676 O O . PRO A 1 92 ? -14.297 -9.908 25.219 1.00 88.00 92 PRO A O 1
ATOM 679 N N . ILE A 1 93 ? -15.225 -11.705 26.169 1.00 91.94 93 ILE A N 1
ATOM 680 C CA . ILE A 1 93 ? -16.596 -11.295 25.834 1.00 91.94 93 ILE A CA 1
ATOM 681 C C . ILE A 1 93 ? -16.927 -10.004 26.594 1.00 91.94 93 ILE A C 1
ATOM 683 O O . ILE A 1 93 ? -16.594 -9.857 27.768 1.00 91.94 93 ILE A O 1
ATOM 687 N N . GLY A 1 94 ? -17.594 -9.070 25.919 1.00 91.44 94 GLY A N 1
ATOM 688 C CA . GLY A 1 94 ? -17.916 -7.742 26.437 1.00 91.44 94 GLY A CA 1
ATOM 689 C C . GLY A 1 94 ? -16.848 -6.684 26.152 1.00 91.44 94 GLY A C 1
ATOM 690 O O . GLY A 1 94 ? -17.138 -5.498 26.298 1.00 91.44 94 GLY A O 1
ATOM 691 N N . THR A 1 95 ? -15.657 -7.072 25.682 1.00 93.12 95 THR A N 1
ATOM 692 C CA . THR A 1 95 ? -14.604 -6.126 25.294 1.00 93.12 95 THR A CA 1
ATOM 693 C C . THR A 1 95 ? -15.054 -5.250 24.118 1.00 93.12 95 THR A C 1
ATOM 695 O O . THR A 1 95 ? -15.534 -5.785 23.112 1.00 93.12 95 THR A O 1
ATOM 698 N N . PRO A 1 96 ? -14.889 -3.916 24.187 1.00 94.38 96 PRO A N 1
ATOM 699 C CA . PRO A 1 96 ? -15.119 -3.045 23.044 1.00 94.38 96 PRO A CA 1
ATOM 700 C C . PRO A 1 96 ? -14.123 -3.315 21.911 1.00 94.38 96 PRO A C 1
ATOM 702 O O . PRO A 1 96 ? -12.941 -3.591 22.125 1.00 94.38 96 PRO A O 1
ATOM 705 N N . LEU A 1 97 ? -14.621 -3.220 20.684 1.00 94.69 97 LEU A N 1
ATOM 706 C CA . LEU A 1 97 ? -13.861 -3.430 19.464 1.00 94.69 97 LEU A CA 1
ATOM 707 C C . LEU A 1 97 ? -13.813 -2.150 18.641 1.00 94.69 97 LEU A C 1
ATOM 709 O O . LEU A 1 97 ? -14.815 -1.446 18.478 1.00 94.69 97 LEU A O 1
ATOM 713 N N . THR A 1 98 ? -12.652 -1.893 18.055 1.00 95.19 98 THR A N 1
ATOM 714 C CA . THR A 1 98 ? -12.428 -0.793 17.121 1.00 95.19 98 THR A CA 1
ATOM 715 C C . THR A 1 98 ? -12.024 -1.336 15.763 1.00 95.19 98 THR A C 1
ATOM 717 O O . THR A 1 98 ? -11.317 -2.334 15.648 1.00 95.19 98 THR A O 1
ATOM 720 N N . VAL A 1 99 ? -12.492 -0.676 14.711 1.00 95.25 99 VAL A N 1
ATOM 721 C CA . VAL A 1 99 ? -12.004 -0.880 13.348 1.00 95.25 99 VAL A CA 1
ATOM 722 C C . VAL A 1 99 ? -11.064 0.259 13.033 1.00 95.25 99 VAL A C 1
ATOM 724 O O . VAL A 1 99 ? -11.421 1.418 13.206 1.00 95.25 99 VAL A O 1
ATOM 727 N N . GLU A 1 100 ? -9.864 -0.061 12.582 1.00 95.06 100 GLU A N 1
ATOM 728 C CA . GLU A 1 100 ? -8.796 0.910 12.395 1.00 95.06 100 GLU A CA 1
ATOM 729 C C . GLU A 1 100 ? -8.236 0.842 10.977 1.00 95.06 100 GLU A C 1
ATOM 731 O O . GLU A 1 100 ? -8.051 -0.232 10.396 1.00 95.06 100 GLU A O 1
ATOM 736 N N . ARG A 1 101 ? -7.914 2.013 10.426 1.00 93.75 101 ARG A N 1
ATOM 737 C CA . ARG A 1 101 ? -7.071 2.162 9.238 1.00 93.75 101 ARG A CA 1
ATOM 738 C C . ARG A 1 101 ? -5.778 2.833 9.658 1.00 93.75 101 ARG A C 1
ATOM 740 O O . ARG A 1 101 ? -5.798 3.832 10.376 1.00 93.75 101 ARG A O 1
ATOM 747 N N . THR A 1 102 ? -4.650 2.322 9.176 1.00 94.81 102 THR A N 1
ATOM 748 C CA . THR A 1 102 ? -3.360 2.986 9.384 1.00 94.81 102 THR A CA 1
ATOM 749 C C . THR A 1 102 ? -2.868 3.689 8.142 1.00 94.81 102 THR A C 1
ATOM 751 O O . THR A 1 102 ? -3.269 3.385 7.023 1.00 94.81 102 THR A O 1
ATOM 754 N N . ASN A 1 103 ? -1.930 4.605 8.351 1.00 93.81 103 ASN A N 1
ATOM 755 C CA . ASN A 1 103 ? -1.275 5.355 7.290 1.00 93.81 103 ASN A CA 1
ATOM 756 C C . ASN A 1 103 ? -0.555 4.483 6.243 1.00 93.81 103 ASN A C 1
ATOM 758 O O . ASN A 1 103 ? -0.295 4.961 5.142 1.00 93.81 103 ASN A O 1
ATOM 762 N N . LYS A 1 104 ? -0.220 3.225 6.566 1.00 92.56 104 LYS A N 1
ATOM 763 C CA . LYS A 1 104 ? 0.528 2.317 5.680 1.00 92.56 104 LYS A CA 1
ATOM 764 C C . LYS A 1 104 ? -0.280 1.156 5.105 1.00 92.56 104 LYS A C 1
ATOM 766 O O . LYS A 1 104 ? 0.108 0.654 4.050 1.00 92.56 104 LYS A O 1
ATOM 771 N N . ALA A 1 105 ? -1.305 0.669 5.804 1.00 88.25 105 ALA A N 1
ATOM 772 C CA . ALA A 1 105 ? -2.006 -0.563 5.443 1.00 88.25 105 ALA A CA 1
ATOM 773 C C . ALA A 1 105 ? -3.312 -0.257 4.705 1.00 88.25 105 ALA A C 1
ATOM 775 O O . ALA A 1 105 ? -4.141 0.505 5.197 1.00 88.25 105 ALA A O 1
ATOM 776 N N . SER A 1 106 ? -3.494 -0.864 3.531 1.00 82.88 106 SER A N 1
ATOM 777 C CA . SER A 1 106 ? -4.703 -0.706 2.714 1.00 82.88 106 SER A CA 1
ATOM 778 C C . SER A 1 106 ? -5.929 -1.370 3.342 1.00 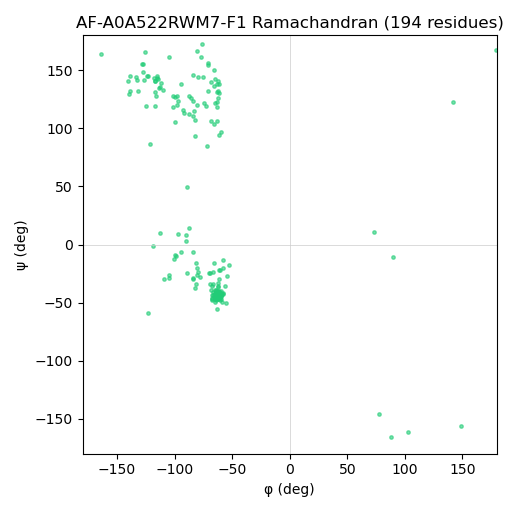82.88 106 SER A C 1
ATOM 780 O O . SER A 1 106 ? -7.039 -0.848 3.220 1.00 82.88 106 SER A O 1
ATOM 782 N N . SER A 1 107 ? -5.721 -2.494 4.031 1.00 87.88 107 SER A N 1
ATOM 783 C CA . SER A 1 107 ? -6.759 -3.238 4.734 1.00 87.88 107 SER A CA 1
ATOM 784 C C . SER A 1 107 ? -7.101 -2.604 6.079 1.00 87.88 107 SER A C 1
ATOM 786 O O . SER A 1 107 ? -6.227 -2.137 6.815 1.00 87.88 107 SER A O 1
ATOM 788 N N . LEU A 1 108 ? -8.381 -2.675 6.432 1.00 93.25 108 LEU A N 1
ATOM 789 C CA . LEU A 1 108 ? -8.838 -2.383 7.783 1.00 93.25 108 LEU A CA 1
ATOM 790 C C . LEU A 1 108 ? -8.394 -3.487 8.738 1.00 93.25 108 LEU A C 1
ATOM 792 O O . LEU A 1 108 ? -8.182 -4.629 8.332 1.00 93.25 108 LEU A O 1
ATOM 796 N N . ARG A 1 109 ? -8.256 -3.147 10.014 1.00 93.81 109 ARG A N 1
ATOM 797 C CA . ARG A 1 109 ? -7.993 -4.102 11.093 1.00 93.81 109 ARG A CA 1
ATOM 798 C C . ARG A 1 109 ? -9.067 -3.965 12.164 1.00 93.81 109 ARG A C 1
ATOM 800 O O . ARG A 1 109 ? -9.528 -2.856 12.409 1.00 93.81 109 ARG A O 1
ATOM 807 N N . VAL A 1 110 ? -9.448 -5.068 12.789 1.00 93.75 110 VAL A N 1
ATOM 808 C CA . VAL A 1 110 ? -10.272 -5.082 14.000 1.00 93.75 110 VAL A CA 1
ATOM 809 C C . VAL A 1 110 ? -9.337 -5.242 15.185 1.00 93.75 110 VAL A C 1
ATOM 811 O O . VAL A 1 110 ? -8.516 -6.158 15.177 1.00 93.75 110 VAL A O 1
ATOM 814 N N . CYS A 1 111 ? -9.457 -4.367 16.176 1.00 93.56 111 CYS A N 1
ATOM 815 C CA . CYS A 1 111 ? -8.644 -4.367 17.382 1.00 93.56 111 CYS A CA 1
ATOM 816 C C . CYS A 1 111 ? -9.517 -4.449 18.639 1.00 93.56 111 CYS A C 1
ATOM 818 O O . CYS A 1 111 ? -10.604 -3.870 18.685 1.00 93.56 111 CYS A O 1
ATOM 820 N N . THR A 1 112 ? -9.037 -5.145 19.670 1.00 92.81 112 THR A N 1
ATOM 821 C CA . THR A 1 112 ? -9.573 -4.994 21.031 1.00 92.81 112 THR A CA 1
ATOM 822 C C . THR A 1 112 ? -9.079 -3.687 21.648 1.00 92.81 112 THR A C 1
ATOM 824 O O . THR A 1 112 ? -7.936 -3.294 21.427 1.00 92.81 112 THR A O 1
ATOM 827 N N . THR A 1 113 ? -9.909 -3.015 22.448 1.00 88.25 113 THR A N 1
ATOM 828 C CA . THR A 1 113 ? -9.516 -1.776 23.153 1.00 88.25 113 THR A CA 1
ATOM 829 C C . THR A 1 113 ? -8.856 -2.025 24.516 1.00 88.25 113 THR A C 1
ATOM 831 O O . THR A 1 113 ? -8.780 -1.117 25.342 1.00 88.25 113 THR A O 1
ATOM 834 N N . ASP A 1 114 ? -8.440 -3.260 24.790 1.00 80.50 114 ASP A N 1
ATOM 835 C CA . ASP A 1 114 ? -7.887 -3.670 26.083 1.00 80.50 114 ASP A CA 1
ATOM 836 C C . ASP A 1 114 ? -6.439 -3.181 26.273 1.00 80.50 114 ASP A C 1
ATOM 838 O O . ASP A 1 114 ? -5.795 -2.700 25.343 1.00 80.50 114 ASP A O 1
ATOM 842 N N . VAL A 1 115 ? -5.886 -3.372 27.480 1.00 69.81 115 VAL A N 1
ATOM 843 C CA . VAL A 1 115 ? -4.489 -3.022 27.835 1.00 69.81 115 VAL A CA 1
ATOM 844 C C . VAL A 1 115 ? -3.464 -3.661 26.882 1.00 69.81 115 VAL A C 1
ATOM 846 O O . VAL A 1 115 ? -2.393 -3.102 26.659 1.00 69.81 115 VAL A O 1
ATOM 849 N N . HIS A 1 116 ? -3.810 -4.805 26.285 1.00 76.06 116 HIS A N 1
ATOM 850 C CA . HIS A 1 116 ? -3.034 -5.467 25.239 1.00 76.06 116 HIS A CA 1
ATOM 851 C C . HIS A 1 116 ? -3.901 -5.600 23.980 1.00 76.06 116 HIS A C 1
ATOM 853 O O . HIS A 1 116 ? -4.579 -6.618 23.815 1.00 76.06 116 HIS A O 1
ATOM 859 N N . PRO A 1 117 ? -3.929 -4.575 23.110 1.00 81.56 117 PRO A N 1
ATOM 860 C CA . PRO A 1 117 ? -4.773 -4.595 21.928 1.00 81.56 117 PRO A CA 1
ATOM 861 C C . PRO A 1 117 ? -4.319 -5.711 20.987 1.00 81.56 117 PRO A C 1
ATOM 863 O O . PRO A 1 117 ? -3.171 -5.753 20.538 1.00 81.56 117 PRO A O 1
ATOM 866 N N . THR A 1 118 ? -5.235 -6.624 20.681 1.00 86.19 118 THR A N 1
ATOM 867 C CA . THR A 1 118 ? -5.034 -7.656 19.661 1.00 86.19 118 THR A CA 1
ATOM 868 C C . THR A 1 118 ? -5.692 -7.181 18.380 1.00 86.19 118 THR A C 1
ATOM 870 O O . THR A 1 118 ? -6.887 -6.905 18.367 1.00 86.19 118 THR A O 1
ATOM 873 N N . CYS A 1 119 ? -4.902 -7.038 17.316 1.00 90.94 119 CYS A N 1
ATOM 874 C CA . CYS A 1 119 ? -5.359 -6.500 16.040 1.00 90.94 119 CYS A CA 1
ATOM 875 C C . CYS A 1 119 ? -5.240 -7.543 14.935 1.00 90.94 119 CYS A C 1
ATOM 877 O O . CYS A 1 119 ? -4.174 -8.125 14.741 1.00 90.94 119 CYS A O 1
ATOM 879 N N . VAL A 1 120 ? -6.310 -7.723 14.167 1.00 91.31 120 VAL A N 1
ATOM 880 C CA . VAL A 1 120 ? -6.366 -8.692 13.068 1.00 91.31 120 VAL A CA 1
ATOM 881 C C . VAL A 1 120 ? -6.957 -8.032 11.827 1.00 91.31 120 VAL A C 1
ATOM 883 O O . VAL A 1 120 ? -7.829 -7.174 11.931 1.00 91.31 120 VAL A O 1
ATOM 886 N N . GLY A 1 121 ? -6.465 -8.393 10.640 1.00 91.12 121 GLY A N 1
ATOM 887 C CA . GLY A 1 121 ? -6.959 -7.840 9.378 1.00 91.12 121 GLY A CA 1
ATOM 888 C C . GLY A 1 121 ? -8.432 -8.183 9.149 1.00 91.12 121 GLY A C 1
ATOM 889 O O . GLY A 1 121 ? -8.810 -9.353 9.185 1.00 91.12 121 GLY A O 1
ATOM 890 N N . LEU A 1 122 ? -9.255 -7.168 8.898 1.00 92.00 122 LEU A N 1
ATOM 891 C CA . LEU A 1 122 ? -10.648 -7.332 8.500 1.00 92.00 122 LEU A CA 1
ATOM 892 C C . LEU A 1 122 ? -10.699 -7.870 7.066 1.00 92.00 122 LEU A C 1
ATOM 894 O O . LEU A 1 122 ? -10.042 -7.347 6.165 1.00 92.00 122 LEU A O 1
ATOM 898 N N . VAL A 1 123 ? -11.509 -8.899 6.859 1.00 88.00 123 VAL A N 1
ATOM 899 C CA . VAL A 1 123 ? -11.808 -9.480 5.554 1.00 88.00 123 VAL A CA 1
ATOM 900 C C . VAL A 1 123 ? -13.169 -8.960 5.114 1.00 88.00 123 VAL A C 1
ATOM 902 O O . VAL A 1 123 ? -14.183 -9.204 5.760 1.00 88.00 123 VAL A O 1
ATOM 905 N N . GLY A 1 124 ? -13.190 -8.241 3.995 1.00 83.62 124 GLY A N 1
ATOM 906 C CA . GLY A 1 124 ? -14.410 -7.682 3.420 1.00 83.62 124 GLY A CA 1
ATOM 907 C C . GLY A 1 124 ? -14.590 -6.189 3.683 1.00 83.62 124 GLY A C 1
ATOM 908 O O . GLY A 1 124 ? -13.637 -5.455 3.945 1.00 83.62 124 GLY A O 1
ATOM 909 N N . LEU A 1 125 ? -15.832 -5.733 3.526 1.00 84.81 125 LEU A N 1
ATOM 910 C CA . LEU A 1 125 ? -16.198 -4.321 3.577 1.00 84.81 125 LEU A CA 1
ATOM 911 C C . LEU A 1 125 ? -16.658 -3.932 4.984 1.00 84.81 125 LEU A C 1
ATOM 913 O O . LEU A 1 125 ? -17.435 -4.640 5.619 1.00 84.81 125 LEU A O 1
ATOM 917 N N . TRP A 1 126 ? -16.218 -2.764 5.437 1.00 89.62 126 TRP A N 1
ATOM 918 C CA . TRP A 1 126 ? -16.737 -2.111 6.633 1.00 89.62 126 TRP A CA 1
ATOM 919 C C . TRP A 1 126 ? -17.779 -1.071 6.225 1.00 89.62 126 TRP A C 1
ATOM 921 O O . TRP A 1 126 ? -17.480 -0.177 5.435 1.00 89.62 126 TRP A O 1
ATOM 931 N N . ALA A 1 127 ? -18.995 -1.194 6.759 1.00 86.88 127 ALA A N 1
ATOM 932 C CA . ALA A 1 127 ? -20.109 -0.291 6.455 1.00 86.88 127 ALA A CA 1
ATOM 933 C C . ALA A 1 127 ? -20.336 0.790 7.529 1.00 86.88 127 ALA A C 1
ATOM 935 O O . ALA A 1 127 ? -21.143 1.696 7.330 1.00 86.88 127 ALA A O 1
ATOM 936 N N . GLY A 1 128 ? -19.661 0.693 8.678 1.00 89.62 128 GLY A N 1
ATOM 937 C CA . GLY A 1 128 ? -19.822 1.654 9.764 1.00 89.62 128 GLY A CA 1
ATOM 938 C C . GLY A 1 128 ? -19.095 2.981 9.504 1.00 89.62 128 GLY A C 1
ATOM 939 O O . GLY A 1 128 ? -18.169 3.052 8.692 1.00 89.62 128 GLY A O 1
ATOM 940 N N . PRO A 1 129 ? -19.469 4.056 10.215 1.00 92.44 129 PRO A N 1
ATOM 941 C CA . PRO A 1 129 ? -18.770 5.326 10.103 1.00 92.44 129 PRO A CA 1
ATOM 942 C C . PRO A 1 129 ? -17.340 5.201 10.640 1.00 92.44 129 PRO A C 1
ATOM 944 O O . PRO A 1 129 ? -17.103 4.625 11.703 1.00 92.44 129 PRO A O 1
ATOM 947 N N . MET A 1 130 ? -16.391 5.783 9.913 1.00 94.56 130 MET A N 1
ATOM 948 C CA . MET A 1 130 ? -15.003 5.944 10.342 1.00 94.56 130 MET A CA 1
ATOM 949 C C . MET A 1 130 ? -14.733 7.424 10.562 1.00 94.56 130 MET A C 1
ATOM 951 O O . MET A 1 130 ? -15.209 8.269 9.804 1.00 94.56 130 MET A O 1
ATOM 955 N N . ARG A 1 131 ? -14.003 7.744 11.627 1.00 94.69 131 ARG A N 1
ATOM 956 C CA . ARG A 1 131 ? -13.617 9.114 11.958 1.00 94.69 131 ARG A CA 1
ATOM 957 C C . ARG A 1 131 ? -12.099 9.241 11.914 1.00 94.69 131 ARG A C 1
ATOM 959 O O . ARG A 1 131 ? -11.417 8.319 12.364 1.00 94.69 131 ARG A O 1
ATOM 966 N N . PRO A 1 132 ? -11.567 10.362 11.407 1.00 94.19 132 PRO A N 1
ATOM 967 C CA . PRO A 1 132 ? -10.141 10.624 11.477 1.00 94.19 132 PRO A CA 1
ATOM 968 C C . PRO A 1 132 ? -9.697 10.723 12.940 1.00 94.19 132 PRO A C 1
ATOM 970 O O . PRO A 1 132 ? -10.406 11.279 13.782 1.00 94.19 132 PRO A O 1
ATOM 973 N N . THR A 1 133 ? -8.526 10.176 13.246 1.00 93.75 133 THR A N 1
ATOM 974 C CA . THR A 1 133 ? -7.903 10.303 14.568 1.00 93.75 133 THR A CA 1
ATOM 975 C C . THR A 1 133 ? -7.189 11.652 14.704 1.00 93.75 133 THR A C 1
ATOM 977 O O . THR A 1 133 ? -6.926 12.342 13.717 1.00 93.75 133 THR A O 1
ATOM 980 N N . ALA A 1 134 ? -6.814 12.029 15.930 1.00 92.38 134 ALA A N 1
ATOM 981 C CA . ALA A 1 134 ? -6.049 13.256 16.184 1.00 92.38 134 ALA A CA 1
ATOM 982 C C . ALA A 1 134 ? -4.674 13.279 15.480 1.00 92.38 134 ALA A C 1
ATOM 984 O O . ALA A 1 134 ? -4.108 14.349 15.252 1.00 92.38 134 ALA A O 1
ATOM 985 N N . ASP A 1 135 ? -4.141 12.108 15.125 1.00 90.62 135 ASP A N 1
ATOM 986 C CA . ASP A 1 135 ? -2.851 11.974 14.452 1.00 90.62 135 ASP A CA 1
ATOM 987 C C . ASP A 1 135 ? -2.967 11.893 12.925 1.00 90.62 135 ASP A C 1
ATOM 989 O O . ASP A 1 135 ? -1.951 11.986 12.239 1.00 90.62 135 ASP A O 1
ATOM 993 N N . ALA A 1 136 ? -4.184 11.813 12.373 1.00 90.00 136 ALA A N 1
ATOM 994 C CA . ALA A 1 136 ? -4.422 11.729 10.931 1.00 90.00 136 ALA A CA 1
ATOM 995 C C . ALA A 1 136 ? -3.789 12.888 10.143 1.00 90.00 136 ALA A C 1
ATOM 997 O O . ALA A 1 136 ? -3.290 12.685 9.042 1.00 90.00 136 ALA A O 1
ATOM 998 N N . GLY A 1 137 ? -3.769 14.095 10.720 1.00 88.94 137 GLY A N 1
ATOM 999 C CA . GLY A 1 137 ? -3.154 15.279 10.109 1.00 88.94 137 GLY A CA 1
ATOM 1000 C C . GLY A 1 137 ? -1.642 15.408 10.326 1.00 88.94 137 GLY A C 1
ATOM 1001 O O . GLY A 1 137 ? -1.029 16.312 9.769 1.00 88.94 137 GLY A O 1
ATOM 1002 N N . LYS A 1 138 ? -1.032 14.542 11.145 1.00 90.69 138 LYS A N 1
ATOM 1003 C CA . LYS A 1 138 ? 0.398 14.612 11.503 1.00 90.69 138 LYS A CA 1
ATOM 1004 C C . LYS A 1 138 ? 1.258 13.632 10.711 1.00 90.69 138 LYS A C 1
ATOM 1006 O O . LYS A 1 138 ? 2.483 13.719 10.755 1.00 90.69 138 LYS A O 1
ATOM 1011 N N . VAL A 1 139 ? 0.633 12.682 10.018 1.00 92.31 139 VAL A N 1
ATOM 1012 C CA . VAL A 1 139 ? 1.319 11.634 9.260 1.00 92.31 139 VAL A CA 1
ATOM 1013 C C . VAL A 1 139 ? 0.811 11.576 7.829 1.00 92.31 139 VAL A C 1
ATOM 1015 O O . VAL A 1 139 ? -0.357 11.826 7.547 1.00 92.31 139 VAL A O 1
ATOM 1018 N N . VAL A 1 140 ? 1.690 11.194 6.908 1.00 92.06 140 VAL A N 1
ATOM 1019 C CA . VAL A 1 140 ? 1.309 10.980 5.511 1.00 92.06 140 VAL A CA 1
ATOM 1020 C C . VAL A 1 140 ? 0.526 9.681 5.394 1.00 92.06 140 VAL A C 1
ATOM 1022 O O . VAL A 1 140 ? 1.031 8.614 5.741 1.00 92.06 140 VAL A O 1
ATOM 1025 N N . ASN A 1 141 ? -0.703 9.764 4.883 1.00 92.25 141 ASN A N 1
ATOM 1026 C CA . ASN A 1 141 ? -1.515 8.602 4.549 1.00 92.25 141 ASN A CA 1
ATOM 1027 C C . ASN A 1 141 ? -1.113 8.065 3.165 1.00 92.25 141 ASN A C 1
ATOM 1029 O O . ASN A 1 141 ? -1.608 8.528 2.136 1.00 92.25 141 ASN A O 1
ATOM 1033 N N . PHE A 1 142 ? -0.204 7.089 3.138 1.00 92.19 142 PHE A N 1
ATOM 1034 C CA . PHE A 1 142 ? 0.308 6.491 1.900 1.00 92.19 142 PHE A CA 1
ATOM 1035 C C . PHE A 1 142 ? -0.793 5.795 1.093 1.00 92.19 142 PHE A C 1
ATOM 1037 O O . PHE A 1 142 ? -0.775 5.820 -0.134 1.00 92.19 142 PHE A O 1
ATOM 1044 N N . VAL A 1 143 ? -1.781 5.211 1.774 1.00 90.44 143 VAL A N 1
ATOM 1045 C CA . VAL A 1 143 ? -2.893 4.495 1.134 1.00 90.44 143 VAL A CA 1
ATOM 1046 C C . VAL A 1 143 ? -3.778 5.456 0.348 1.00 90.44 143 VAL A C 1
ATOM 1048 O O .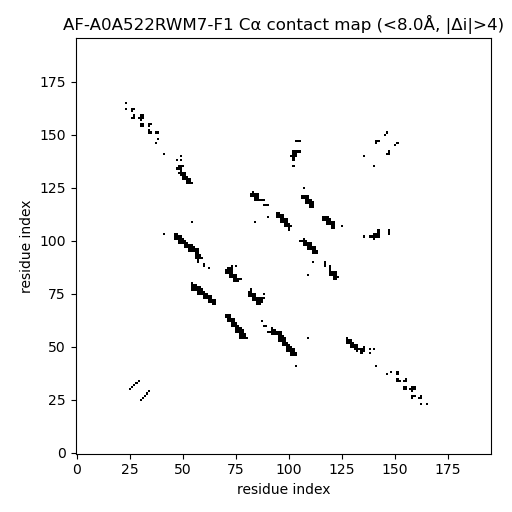 VAL A 1 143 ? -4.134 5.164 -0.790 1.00 90.44 143 VAL A O 1
ATOM 1051 N N . GLN A 1 144 ? -4.086 6.622 0.921 1.00 89.50 144 GLN A N 1
ATOM 1052 C CA . GLN A 1 144 ? -4.898 7.648 0.260 1.00 89.50 144 GLN A CA 1
ATOM 1053 C C . GLN A 1 144 ? -4.249 8.179 -1.027 1.00 89.50 144 GLN A C 1
ATOM 1055 O O . GLN A 1 144 ? -4.956 8.552 -1.957 1.00 89.50 144 GLN A O 1
ATOM 1060 N N . HIS A 1 145 ? -2.916 8.171 -1.099 1.00 89.62 145 HIS A N 1
ATOM 1061 C CA . HIS A 1 145 ? -2.153 8.593 -2.278 1.00 89.62 145 HIS A CA 1
ATOM 1062 C C . HIS A 1 145 ? -1.867 7.441 -3.261 1.00 89.62 145 HIS A C 1
ATOM 1064 O O . HIS A 1 145 ? -1.177 7.642 -4.256 1.00 89.62 145 HIS A O 1
ATOM 1070 N N . GLY A 1 146 ? -2.363 6.225 -2.995 1.00 89.69 146 GLY A N 1
ATOM 1071 C CA . GLY A 1 146 ? -2.104 5.046 -3.829 1.00 89.69 146 GLY A CA 1
ATOM 1072 C C . GLY A 1 146 ? -0.683 4.479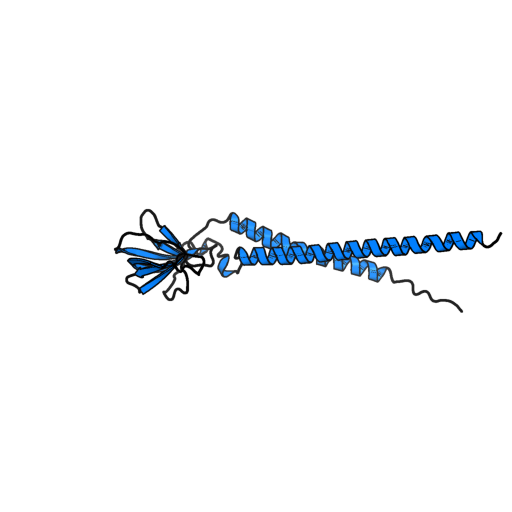 -3.709 1.00 89.69 146 GLY A C 1
ATOM 1073 O O . GLY A 1 146 ? -0.311 3.599 -4.482 1.00 89.69 146 GLY A O 1
ATOM 1074 N N . TRP A 1 147 ? 0.103 4.938 -2.733 1.00 92.56 147 TRP A N 1
ATOM 1075 C CA . TRP A 1 147 ? 1.486 4.523 -2.471 1.00 92.56 147 TRP A CA 1
ATOM 1076 C C . TRP A 1 147 ? 1.547 3.320 -1.519 1.00 92.56 147 TRP A C 1
ATOM 1078 O O . TRP A 1 147 ? 2.253 3.319 -0.505 1.00 92.56 147 TRP A O 1
ATOM 1088 N N . THR A 1 148 ? 0.759 2.287 -1.813 1.00 91.06 148 THR A N 1
ATOM 1089 C CA . THR A 1 148 ? 0.865 0.994 -1.125 1.00 91.06 148 THR A CA 1
ATOM 1090 C C . THR A 1 148 ? 2.149 0.278 -1.551 1.00 91.06 148 THR A C 1
ATOM 1092 O O . THR A 1 148 ? 2.686 0.558 -2.621 1.00 91.06 148 THR A O 1
ATOM 1095 N N . ALA A 1 149 ? 2.653 -0.638 -0.713 1.00 89.62 149 ALA A N 1
ATOM 1096 C CA . ALA A 1 149 ? 3.849 -1.420 -1.046 1.00 89.62 149 ALA A CA 1
ATOM 1097 C C . ALA A 1 149 ? 3.670 -2.153 -2.379 1.00 89.62 149 ALA A C 1
ATOM 1099 O O . ALA A 1 149 ? 4.465 -1.948 -3.282 1.00 89.62 149 ALA A O 1
ATOM 1100 N N . ASP A 1 150 ? 2.556 -2.871 -2.534 1.00 91.00 150 ASP A N 1
ATOM 1101 C CA . ASP A 1 150 ? 2.263 -3.653 -3.740 1.00 91.00 150 ASP A CA 1
ATOM 1102 C C . ASP A 1 150 ? 2.258 -2.791 -5.015 1.00 91.00 150 ASP A C 1
ATOM 1104 O O . ASP A 1 150 ? 2.815 -3.179 -6.041 1.00 91.00 150 ASP A O 1
ATOM 1108 N N . ASN A 1 151 ? 1.676 -1.587 -4.950 1.00 92.00 151 ASN A N 1
ATOM 1109 C CA . ASN A 1 151 ? 1.664 -0.663 -6.084 1.00 92.00 151 ASN A CA 1
ATOM 1110 C C . ASN A 1 151 ? 3.068 -0.139 -6.409 1.00 92.00 151 ASN A C 1
ATOM 1112 O O . ASN A 1 151 ? 3.432 -0.053 -7.582 1.00 92.00 151 ASN A O 1
ATOM 1116 N N . LEU A 1 152 ? 3.846 0.227 -5.385 1.00 92.50 152 LEU A N 1
ATOM 1117 C CA . LEU A 1 152 ? 5.207 0.740 -5.551 1.00 92.50 152 LEU A CA 1
ATOM 1118 C C . LEU A 1 152 ? 6.161 -0.346 -6.061 1.00 92.50 152 LEU A C 1
ATOM 1120 O O . LEU A 1 152 ? 6.978 -0.060 -6.932 1.00 92.50 152 LEU A O 1
ATOM 1124 N N . ASP A 1 153 ? 6.021 -1.580 -5.580 1.00 92.75 153 ASP A N 1
ATOM 1125 C CA . ASP A 1 153 ? 6.785 -2.740 -6.040 1.00 92.75 153 ASP A CA 1
ATOM 1126 C C . ASP A 1 153 ? 6.447 -3.065 -7.501 1.00 92.75 153 ASP A C 1
ATOM 1128 O O . ASP A 1 153 ? 7.344 -3.270 -8.320 1.00 92.75 153 ASP A O 1
ATOM 1132 N N . GLY A 1 154 ? 5.159 -3.020 -7.866 1.00 92.44 154 GLY A N 1
ATOM 1133 C CA . GLY A 1 154 ? 4.719 -3.156 -9.254 1.00 92.44 154 GLY A CA 1
ATOM 1134 C C . GLY A 1 154 ? 5.298 -2.068 -10.164 1.00 92.44 154 GLY A C 1
ATOM 1135 O O . GLY A 1 154 ? 5.807 -2.365 -11.246 1.00 92.44 154 GLY A O 1
ATOM 1136 N N . TRP A 1 155 ? 5.286 -0.811 -9.712 1.00 93.75 155 TRP A N 1
ATOM 1137 C CA . TRP A 1 155 ? 5.917 0.307 -10.422 1.00 93.75 155 TRP A CA 1
ATOM 1138 C C . TRP A 1 155 ? 7.421 0.110 -10.602 1.00 93.75 155 TRP A C 1
ATOM 1140 O O . TRP A 1 155 ? 7.936 0.316 -11.701 1.00 93.75 155 TRP A O 1
ATOM 1150 N N . LEU A 1 156 ? 8.113 -0.326 -9.550 1.00 93.31 156 LEU A N 1
ATOM 1151 C CA . LEU A 1 156 ? 9.549 -0.579 -9.574 1.00 93.31 156 LEU A CA 1
ATOM 1152 C C . LEU A 1 156 ? 9.896 -1.721 -10.538 1.00 93.31 156 LEU A C 1
ATOM 1154 O O . LEU A 1 156 ? 10.858 -1.612 -11.297 1.00 93.31 156 LEU A O 1
ATOM 1158 N N . GLY A 1 157 ? 9.071 -2.772 -10.584 1.00 92.88 157 GLY A N 1
ATOM 1159 C CA . GLY A 1 157 ? 9.194 -3.858 -11.557 1.00 92.88 157 GLY A CA 1
ATOM 1160 C C . GLY A 1 157 ? 9.053 -3.384 -13.007 1.00 92.88 157 GLY A C 1
ATOM 1161 O O . GLY A 1 157 ? 9.874 -3.739 -13.855 1.00 92.88 157 GLY A O 1
ATOM 1162 N N . ILE A 1 158 ? 8.061 -2.533 -13.298 1.00 93.06 158 ILE A N 1
ATOM 1163 C CA . ILE A 1 158 ? 7.877 -1.945 -14.637 1.00 93.06 158 ILE A CA 1
ATOM 1164 C C . ILE A 1 158 ? 9.067 -1.051 -15.002 1.00 93.06 158 ILE A C 1
ATOM 1166 O O . ILE A 1 158 ? 9.619 -1.176 -16.096 1.00 93.06 158 ILE A O 1
ATOM 1170 N N . GLY A 1 159 ? 9.488 -0.170 -14.092 1.00 91.69 159 GLY A N 1
ATOM 1171 C CA . GLY A 1 159 ? 10.630 0.715 -14.312 1.00 91.69 159 GLY A CA 1
ATOM 1172 C C . GLY A 1 159 ? 11.918 -0.058 -14.584 1.00 91.69 159 GLY A C 1
ATOM 1173 O O . GLY A 1 159 ? 12.641 0.257 -15.530 1.00 91.69 159 GLY A O 1
ATOM 1174 N N . PHE A 1 160 ? 12.165 -1.121 -13.818 1.00 92.69 160 PHE A N 1
ATOM 1175 C CA . PHE A 1 160 ? 13.287 -2.027 -14.041 1.00 92.69 160 PHE A CA 1
ATOM 1176 C C . PHE A 1 160 ? 13.242 -2.665 -15.436 1.00 92.69 160 PHE A C 1
ATOM 1178 O O . PHE A 1 160 ? 14.225 -2.595 -16.175 1.00 92.69 160 PHE A O 1
ATOM 1185 N N . ALA A 1 161 ? 12.092 -3.216 -15.837 1.00 93.00 161 ALA A N 1
ATOM 1186 C CA . ALA A 1 161 ? 11.924 -3.841 -17.148 1.00 93.00 161 ALA A CA 1
ATOM 1187 C C . ALA A 1 161 ? 12.191 -2.861 -18.305 1.00 93.00 161 ALA A C 1
ATOM 1189 O O . ALA A 1 161 ? 12.883 -3.207 -19.266 1.00 93.00 161 ALA A O 1
ATOM 1190 N N . VAL A 1 162 ? 11.702 -1.620 -18.199 1.00 90.56 162 VAL A N 1
ATOM 1191 C CA . VAL A 1 162 ? 11.941 -0.569 -19.202 1.00 90.56 162 VAL A CA 1
ATOM 1192 C C . VAL A 1 162 ? 13.433 -0.252 -19.320 1.00 90.56 162 VAL A C 1
ATOM 1194 O O . VAL A 1 162 ? 13.962 -0.195 -20.430 1.00 90.56 162 VAL A O 1
ATOM 1197 N N . VAL A 1 163 ? 14.138 -0.097 -18.197 1.00 88.50 163 VAL A N 1
ATOM 1198 C CA . VAL A 1 163 ? 15.586 0.166 -18.200 1.00 88.50 163 VAL A CA 1
ATOM 1199 C C . VAL A 1 163 ? 16.358 -0.991 -18.838 1.00 88.50 163 VAL A C 1
ATOM 1201 O O . VAL A 1 163 ? 17.213 -0.747 -19.690 1.00 88.50 163 VAL A O 1
ATOM 1204 N N . CYS A 1 164 ? 16.024 -2.241 -18.507 1.00 90.19 164 CYS A N 1
ATOM 1205 C CA . CYS A 1 164 ? 16.627 -3.415 -19.141 1.00 90.19 164 CYS A CA 1
ATOM 1206 C C . CYS A 1 164 ? 16.423 -3.419 -20.662 1.00 90.19 164 CYS A C 1
ATOM 1208 O O . CYS A 1 164 ? 17.374 -3.674 -21.398 1.00 90.19 164 CYS A O 1
ATOM 1210 N N . MET A 1 165 ? 15.223 -3.080 -21.144 1.00 90.69 165 MET A N 1
ATOM 1211 C CA . MET A 1 165 ? 14.936 -2.983 -22.580 1.00 90.69 165 MET A CA 1
ATOM 1212 C C . MET A 1 165 ? 15.792 -1.917 -23.276 1.00 90.69 165 MET A C 1
ATOM 1214 O O . MET A 1 165 ? 16.335 -2.178 -24.349 1.00 90.69 165 MET A O 1
ATOM 1218 N N . PHE A 1 166 ? 15.973 -0.741 -22.664 1.00 87.19 166 PHE A N 1
ATOM 1219 C CA . PHE A 1 166 ? 16.846 0.304 -23.214 1.00 87.19 166 PHE A CA 1
ATOM 1220 C C . PHE A 1 166 ? 18.314 -0.129 -23.266 1.00 87.19 166 PHE A C 1
ATOM 1222 O O . PHE A 1 166 ? 18.987 0.116 -24.268 1.00 87.19 166 PHE A O 1
ATOM 1229 N N . VAL A 1 167 ? 18.809 -0.788 -22.215 1.00 86.69 167 VAL A N 1
ATOM 1230 C CA . VAL A 1 167 ? 20.184 -1.304 -22.175 1.00 86.69 167 VAL A CA 1
ATOM 1231 C C . VAL A 1 167 ? 20.386 -2.383 -23.239 1.00 86.69 167 VAL A C 1
ATOM 1233 O O . VAL A 1 167 ? 21.362 -2.321 -23.982 1.00 86.69 167 VAL A O 1
ATOM 1236 N N . LEU A 1 168 ? 19.449 -3.324 -23.374 1.00 91.31 168 LEU A N 1
ATOM 1237 C CA . LEU A 1 168 ? 19.500 -4.367 -24.401 1.00 91.31 168 LEU A CA 1
ATOM 1238 C C . LEU A 1 168 ? 19.490 -3.776 -25.813 1.00 91.31 168 LEU A C 1
ATOM 1240 O O . LEU A 1 168 ? 20.335 -4.139 -26.629 1.00 91.31 168 LEU A O 1
ATOM 1244 N N . ALA A 1 169 ? 18.589 -2.831 -26.097 1.00 87.94 169 ALA A N 1
ATOM 1245 C CA . ALA A 1 169 ? 18.534 -2.154 -27.392 1.00 87.94 169 ALA A CA 1
ATOM 1246 C C . ALA A 1 169 ? 19.849 -1.425 -27.712 1.00 87.94 169 ALA A C 1
ATOM 1248 O O . ALA A 1 169 ? 20.331 -1.471 -28.844 1.00 87.94 169 ALA A O 1
ATOM 1249 N N . TRP A 1 170 ? 20.455 -0.787 -26.708 1.00 85.12 170 TRP A N 1
ATOM 1250 C CA . TRP A 1 170 ? 21.742 -0.117 -26.860 1.00 85.12 170 TRP A CA 1
ATOM 1251 C C . TRP A 1 170 ? 22.886 -1.100 -27.145 1.00 85.12 170 TRP A C 1
ATOM 1253 O O . TRP A 1 170 ? 23.670 -0.860 -28.060 1.00 85.12 170 TRP A O 1
ATOM 1263 N N . VAL A 1 171 ? 22.951 -2.226 -26.427 1.00 89.62 171 VAL A N 1
ATOM 1264 C CA . VAL A 1 171 ? 23.951 -3.282 -26.661 1.00 89.62 171 VAL A CA 1
ATOM 1265 C C . VAL A 1 171 ? 23.801 -3.882 -28.060 1.00 89.62 171 VAL A C 1
ATOM 1267 O O . VAL A 1 171 ? 24.791 -4.011 -28.773 1.00 89.62 171 VAL A O 1
ATOM 1270 N N . ILE A 1 172 ? 22.574 -4.184 -28.497 1.00 91.56 172 ILE A N 1
ATOM 1271 C CA . ILE A 1 172 ? 22.312 -4.692 -29.854 1.00 91.56 172 ILE A CA 1
ATOM 1272 C C . ILE A 1 172 ? 22.789 -3.684 -30.906 1.00 91.56 172 ILE A C 1
ATOM 1274 O O . ILE A 1 172 ? 23.459 -4.068 -31.862 1.00 91.56 172 ILE A O 1
ATOM 1278 N N . ALA A 1 173 ? 22.499 -2.393 -30.722 1.00 85.88 173 ALA A N 1
ATOM 1279 C CA . ALA A 1 173 ? 22.945 -1.352 -31.645 1.00 85.88 173 ALA A CA 1
ATOM 1280 C C . ALA A 1 173 ? 24.480 -1.250 -31.730 1.00 85.88 173 ALA A C 1
ATOM 1282 O O . ALA A 1 173 ? 25.012 -0.996 -32.811 1.00 85.88 173 ALA A O 1
ATOM 1283 N N . LEU A 1 174 ? 25.195 -1.464 -30.619 1.00 86.50 174 LEU A N 1
ATOM 1284 C CA . LEU A 1 174 ? 26.660 -1.518 -30.617 1.00 86.50 174 LEU A CA 1
ATOM 1285 C C . LEU A 1 174 ? 27.189 -2.741 -31.372 1.00 86.50 174 LEU A C 1
ATOM 1287 O O . LEU A 1 174 ? 28.036 -2.579 -32.245 1.00 86.50 174 LEU A O 1
ATOM 1291 N N . LEU A 1 175 ? 26.642 -3.930 -31.107 1.00 91.00 175 LEU A N 1
ATOM 1292 C CA . LEU A 1 175 ? 27.067 -5.169 -31.768 1.00 91.00 175 LEU A CA 1
ATOM 1293 C C . LEU A 1 175 ? 26.826 -5.137 -33.284 1.00 91.00 175 LEU A C 1
ATOM 1295 O O . LEU A 1 175 ? 27.665 -5.591 -34.058 1.00 91.00 175 LEU A O 1
ATOM 1299 N N . VAL A 1 176 ? 25.693 -4.582 -33.727 1.00 90.94 176 VAL A N 1
ATOM 1300 C CA . VAL A 1 176 ? 25.406 -4.404 -35.161 1.00 90.94 176 VAL A CA 1
ATOM 1301 C C . VAL A 1 176 ? 26.405 -3.440 -35.799 1.00 90.94 176 VAL A C 1
ATOM 1303 O O . VAL A 1 176 ? 26.871 -3.687 -36.907 1.00 90.94 176 VAL A O 1
ATOM 1306 N N . ARG A 1 177 ? 26.764 -2.357 -35.101 1.00 87.12 177 ARG A N 1
ATOM 1307 C CA . ARG A 1 177 ? 27.748 -1.392 -35.598 1.00 87.12 177 ARG A CA 1
ATOM 1308 C C . ARG A 1 177 ? 29.135 -2.012 -35.751 1.00 87.12 177 ARG A C 1
ATOM 1310 O O . ARG A 1 177 ? 29.795 -1.708 -36.733 1.00 87.12 177 ARG A O 1
ATOM 1317 N N . GLU A 1 178 ? 29.570 -2.838 -34.803 1.00 89.44 178 GLU A N 1
ATOM 1318 C CA . GLU A 1 178 ? 30.866 -3.524 -34.883 1.00 89.44 178 GLU A CA 1
ATOM 1319 C C . GLU A 1 178 ? 30.927 -4.460 -36.095 1.00 89.44 178 GLU A C 1
ATOM 1321 O O . GLU A 1 178 ? 31.872 -4.369 -36.869 1.00 89.44 178 GLU A O 1
ATOM 1326 N N . ARG A 1 179 ? 29.879 -5.262 -36.341 1.00 86.88 179 ARG A N 1
ATOM 1327 C CA . ARG A 1 179 ? 29.821 -6.140 -37.526 1.00 86.88 179 ARG A CA 1
ATOM 1328 C C . ARG A 1 179 ? 29.856 -5.380 -38.850 1.00 86.88 179 ARG A C 1
ATOM 1330 O O . ARG A 1 179 ? 30.537 -5.800 -39.771 1.00 86.88 179 ARG A O 1
ATOM 1337 N N . LEU A 1 180 ? 29.147 -4.253 -38.936 1.00 80.94 180 LEU A N 1
ATOM 1338 C CA . LEU A 1 180 ? 29.151 -3.419 -40.144 1.00 80.94 180 LEU A CA 1
ATOM 1339 C C . LEU A 1 180 ? 30.510 -2.762 -40.423 1.00 80.94 180 LEU A C 1
ATOM 1341 O O . LEU A 1 180 ? 30.754 -2.358 -41.555 1.00 80.94 180 LEU A O 1
ATOM 1345 N N . LEU A 1 181 ? 31.350 -2.589 -39.400 1.00 80.31 181 LEU A N 1
ATOM 1346 C CA . LEU A 1 181 ? 32.707 -2.074 -39.574 1.00 80.31 181 LEU A CA 1
ATOM 1347 C C . LEU A 1 181 ? 33.673 -3.185 -40.006 1.00 80.31 181 LEU A C 1
ATOM 1349 O O . LEU A 1 181 ? 34.512 -2.923 -40.855 1.00 80.31 181 LEU A O 1
ATOM 1353 N N . ASP A 1 182 ? 33.510 -4.400 -39.474 1.00 81.38 182 ASP A N 1
ATOM 1354 C CA . ASP A 1 182 ? 34.344 -5.570 -39.798 1.00 81.38 182 ASP A CA 1
ATOM 1355 C C . ASP A 1 182 ? 34.183 -6.001 -41.272 1.00 81.38 182 ASP A C 1
ATOM 1357 O O . ASP A 1 182 ? 35.169 -6.118 -41.995 1.00 81.38 182 ASP A O 1
ATOM 1361 N N . ASP A 1 183 ? 32.941 -6.095 -41.772 1.00 75.25 183 ASP A N 1
ATOM 1362 C CA . ASP A 1 183 ? 32.658 -6.455 -43.177 1.00 75.25 183 ASP A CA 1
ATOM 1363 C C . ASP A 1 183 ? 33.244 -5.448 -44.197 1.00 75.25 183 ASP A C 1
ATOM 1365 O O . ASP A 1 183 ? 33.435 -5.775 -45.367 1.00 75.25 183 ASP A O 1
ATOM 1369 N N . GLY A 1 184 ? 33.513 -4.203 -43.786 1.00 66.50 184 GLY A N 1
ATOM 1370 C CA . GLY A 1 184 ? 34.045 -3.160 -44.669 1.00 66.50 184 GLY A CA 1
ATOM 1371 C C . GLY A 1 184 ? 35.556 -3.246 -44.918 1.00 66.50 184 GLY A C 1
ATOM 1372 O O . GLY A 1 184 ? 36.030 -2.744 -45.943 1.00 66.50 184 GLY A O 1
ATOM 1373 N N . ASP A 1 185 ? 36.309 -3.871 -44.010 1.00 68.00 185 ASP A N 1
ATOM 1374 C CA . ASP A 1 185 ? 37.772 -3.943 -44.094 1.00 68.00 185 ASP A CA 1
ATOM 1375 C C . ASP A 1 185 ? 38.249 -5.105 -44.994 1.00 68.00 185 ASP A C 1
ATOM 1377 O O . ASP A 1 185 ? 39.268 -4.976 -45.686 1.00 68.00 185 ASP A O 1
ATOM 1381 N N . ASP A 1 186 ? 37.479 -6.195 -45.093 1.00 66.38 186 ASP A N 1
ATOM 1382 C CA . ASP A 1 186 ? 37.821 -7.366 -45.920 1.00 66.38 186 ASP A CA 1
ATOM 1383 C C . ASP A 1 186 ? 37.807 -7.067 -47.436 1.00 66.38 186 ASP A C 1
ATOM 1385 O O . ASP A 1 186 ? 38.665 -7.547 -48.191 1.00 66.38 186 ASP A O 1
ATOM 1389 N N . ASP A 1 187 ? 36.909 -6.192 -47.898 1.00 61.81 187 ASP A N 1
ATOM 1390 C CA . ASP A 1 187 ? 36.801 -5.814 -49.315 1.00 61.81 187 ASP A CA 1
ATOM 1391 C C . ASP A 1 187 ? 38.005 -4.984 -49.813 1.00 61.81 187 ASP A C 1
ATOM 1393 O O . ASP A 1 187 ? 38.345 -4.998 -51.005 1.00 61.81 187 ASP A O 1
ATOM 1397 N N . CYS A 1 188 ? 38.714 -4.288 -48.917 1.00 59.56 188 CYS A N 1
ATOM 1398 C CA . CYS A 1 188 ? 39.859 -3.449 -49.286 1.00 59.56 188 CYS A CA 1
ATOM 1399 C C . CYS A 1 188 ? 41.157 -4.251 -49.479 1.00 59.56 188 CYS A C 1
ATOM 1401 O O . CYS A 1 188 ? 42.020 -3.851 -50.269 1.00 59.56 188 CYS A O 1
ATOM 1403 N N . HIS A 1 189 ? 41.299 -5.404 -48.819 1.00 60.66 189 HIS A N 1
ATOM 1404 C CA . HIS A 1 189 ? 42.478 -6.261 -48.962 1.00 60.66 189 HIS A CA 1
ATOM 1405 C C . HIS A 1 189 ? 42.399 -7.205 -50.173 1.00 60.66 189 HIS A C 1
ATOM 1407 O O . HIS A 1 189 ? 43.426 -7.470 -50.806 1.00 60.66 189 HIS A O 1
ATOM 1413 N N . GLY A 1 190 ? 41.199 -7.633 -50.585 1.00 56.12 190 GLY A N 1
ATOM 1414 C CA . GLY A 1 190 ? 41.012 -8.464 -51.783 1.00 56.12 190 GLY A CA 1
ATOM 1415 C C . GLY A 1 190 ? 41.334 -7.743 -53.101 1.00 56.12 190 GLY A C 1
ATOM 1416 O O . GLY A 1 190 ? 41.925 -8.327 -54.013 1.00 56.12 190 GLY A O 1
ATOM 1417 N N . ALA A 1 191 ? 41.028 -6.445 -53.199 1.00 56.44 191 ALA A N 1
ATOM 1418 C CA . ALA A 1 191 ? 41.253 -5.664 -54.420 1.00 56.44 191 ALA A CA 1
ATOM 1419 C C . ALA A 1 191 ? 42.742 -5.402 -54.729 1.00 56.44 191 ALA A C 1
ATOM 1421 O O . ALA A 1 191 ? 43.108 -5.206 -55.891 1.00 56.44 191 ALA A O 1
ATOM 1422 N N . ALA A 1 192 ? 43.613 -5.417 -53.714 1.00 57.56 192 ALA A N 1
ATOM 1423 C CA . ALA A 1 192 ? 45.053 -5.223 -53.891 1.00 57.56 192 ALA A CA 1
ATOM 1424 C C . ALA A 1 192 ? 45.765 -6.484 -54.419 1.00 57.56 192 ALA A C 1
ATOM 1426 O O . ALA A 1 192 ? 46.762 -6.367 -55.129 1.00 57.56 192 ALA A O 1
ATOM 1427 N N . SER A 1 193 ? 45.235 -7.680 -54.136 1.00 56.84 193 SER A N 1
ATOM 1428 C CA . SER A 1 193 ? 45.844 -8.954 -54.548 1.00 56.84 193 SER A CA 1
ATOM 1429 C C . SER A 1 193 ? 45.538 -9.358 -55.996 1.00 56.84 193 SER A C 1
ATOM 1431 O O . SER A 1 193 ? 46.213 -10.231 -56.529 1.00 56.84 193 SER A O 1
ATOM 1433 N N . ALA A 1 194 ? 44.545 -8.752 -56.651 1.00 55.69 194 ALA A N 1
ATOM 1434 C CA . ALA A 1 194 ? 44.134 -9.123 -58.010 1.00 55.69 194 ALA A CA 1
ATOM 1435 C C . ALA A 1 194 ? 44.865 -8.347 -59.131 1.00 55.69 194 ALA A C 1
ATOM 1437 O O . ALA A 1 194 ? 44.470 -8.429 -60.294 1.00 55.69 194 ALA A O 1
ATOM 1438 N N . ARG A 1 195 ? 45.898 -7.553 -58.803 1.00 56.22 195 ARG A N 1
ATOM 1439 C CA . ARG A 1 195 ? 46.661 -6.726 -59.765 1.00 56.22 195 ARG A CA 1
ATOM 1440 C C . ARG A 1 195 ? 48.119 -7.153 -59.987 1.00 56.22 195 ARG A C 1
ATOM 1442 O O . ARG A 1 195 ? 48.848 -6.414 -60.646 1.00 56.22 195 ARG A O 1
ATOM 1449 N N . SER A 1 196 ? 48.538 -8.311 -59.480 1.00 54.09 196 SER A N 1
ATOM 1450 C CA . SER A 1 196 ? 49.821 -8.948 -59.826 1.00 54.09 196 SER A CA 1
ATOM 1451 C C . SER A 1 196 ? 49.593 -10.160 -60.711 1.00 54.09 196 SER A C 1
ATOM 1453 O O . SER A 1 196 ? 50.318 -10.293 -61.716 1.00 54.09 196 SER A O 1
#

pLDDT: mean 85.29, std 12.07, range [48.78, 95.88]

Secondary structure (DSSP, 8-state):
---------HHHHHHHHHHHHHHHHHHHIIIIIHHHHHHHHHHHSPP-EEEEEEEEEEEEEEEE--TTSSS-EEEEEETTEEEEEES-----TT-EEEEEEESS-SS-EEEE-SSS--EEEBPS---S--EE-TTTTTS--TTTTT--HHHHHHHHHHHHHHHHHHHHHHHHHHHHHHHHHHHHHHHHHHHHHTT-

Mean predicted aligned error: 9.78 Å

Foldseek 3Di:
DDDPPPDPPPVVVVVVVVVLVVVLVVLCVQQAVVLVVLVVVLVPFDKDWFKKDWPAWFQDKAWDDDVPDPFIWIWTQHPNGIWIFTHDDDDDGRFTWMWTDILADLFIWIWTPDPDIDITTTDDDDPTDMDTDPCNVVDHNCVVVVSHPVSSVVSNVVSVVVSVVSVVVVVVVVVVVVVVVVVVVVVVVVVVVVPD

Sequence (196 aa):
MTSLATQPDDRIWRWTRRLLTALSVLAVLLGLAAPAAILIWRANTPTVVVEQGSAGTLLGADVHTRFYVAGNVTNITTSAGTLVVAGAFTGPIGTPLTVERTNKASSLRVCTTDVHPTCVGLVGLWAGPMRPTADAGKVVNFVQHGWTADNLDGWLGIGFAVVCMFVLAWVIALLVRERLLDDGDDDCHGAASARS

Solvent-accessible surface area (backbone atoms only — not comparable to full-atom values): 11048 Å² total; per-residue (Å²): 138,84,80,81,75,81,74,80,61,69,65,58,58,54,51,53,52,52,51,50,52,53,51,51,52,47,44,46,43,65,19,37,52,47,38,49,51,51,51,52,51,58,67,72,47,82,86,45,61,26,30,41,22,77,46,40,27,32,68,47,65,48,78,47,74,50,98,88,49,101,58,45,32,16,43,33,38,28,77,70,48,77,46,40,26,56,37,86,74,85,78,64,73,66,41,48,30,35,35,36,31,38,25,65,46,84,59,41,26,40,27,41,75,53,101,74,59,51,71,37,45,42,52,80,86,81,88,69,74,69,42,74,38,94,50,36,86,78,49,77,48,31,44,86,73,61,59,30,68,70,52,34,52,52,43,32,53,52,23,48,53,52,52,52,51,55,52,50,53,51,53,51,56,51,55,55,51,52,53,63,54,55,67,59,55,59,63,62,60,56,65,65,68,76,78,121